Protein AF-A0A433A334-F1 (afdb_monomer_lite)

Organism: NCBI:txid994334

Secondary structure (DSSP, 8-state):
--EEEEEE--S-HHHHSSS-----TTEEEEEEEE--TTS--EEEE-STTEEEEEESS--HHHHHHHHHHHHHHHTHHHHHHHHHHHH--S--S---TTTTTSPPP-SEEEEEEEEEES-TTT-EEEE-HHHHIIIIIHHHHHHHTTT-EEEEEEEEEES---SSPPEEE--TTS--EEEE-TTTGGGGGG-TT-----TT-SSPEEEEEEEE--GGGPSEEEB-TTSPBPTT-EEEETTTEEEEE-PPPHHHHHTTEEEE-HHHHHHHHHHHHHHHHHHTT--------------

Foldseek 3Di:
DADEDEDEDADDPVVCLVDDPQDDPRYAYEYEYADDLPDDWAWDQGPRNYIYTHFNDPDPVSVCVVVVVVVCVVCVVVVVLVCCLVPDDDDDDDDDVLNQQAARDDQEEEEEEEEEAQCLPQANEAEPVVLLCVPQPVVVQVVCNVRHYYHYYYYYHYNLAFPDDWDWDDDPPDDIATEDEPVCVVSRPVPPRDPPDPPDDPHQYEYEYEYEHDPVHPPYFYAYPVRHTDPQSKDADGNHYIYHYDGDDPVSSVVSYDYHYSVNCNSVSVRRNVNVCSRNSVDDPDPDPDPRPDD

pLDDT: mean 75.59, std 20.09, range [23.97, 97.31]

Radius of gyration: 23.66 Å; chains: 1; bounding box: 53×39×75 Å

Structure (mmCIF, N/CA/C/O backbone):
data_AF-A0A433A334-F1
#
_entry.id   AF-A0A433A334-F1
#
loop_
_atom_site.group_PDB
_atom_site.id
_atom_site.type_symbol
_atom_site.label_atom_id
_atom_site.label_alt_id
_atom_site.label_comp_id
_atom_site.label_asym_id
_atom_site.label_entity_id
_atom_site.label_seq_id
_atom_site.pdbx_PDB_ins_code
_atom_site.Cartn_x
_atom_site.Cartn_y
_atom_site.Cartn_z
_atom_site.occupancy
_atom_site.B_iso_or_equiv
_atom_site.auth_seq_id
_atom_site.auth_comp_id
_atom_site.auth_asym_id
_atom_site.auth_atom_id
_atom_site.pdbx_PDB_model_num
ATOM 1 N N . MET A 1 1 ? -7.214 -4.828 20.280 1.00 36.59 1 MET A N 1
ATOM 2 C CA . MET A 1 1 ? -7.881 -5.089 21.576 1.00 36.59 1 MET A CA 1
ATOM 3 C C . MET A 1 1 ? -6.826 -4.963 22.672 1.00 36.59 1 MET A C 1
ATOM 5 O O . MET A 1 1 ? -5.817 -5.643 22.578 1.00 36.59 1 MET A O 1
ATOM 9 N N . ASN A 1 2 ? -6.965 -4.040 23.632 1.00 36.81 2 ASN A N 1
ATOM 10 C CA . ASN A 1 2 ? -5.909 -3.814 24.633 1.00 36.81 2 ASN A CA 1
ATOM 11 C C . ASN A 1 2 ? -6.012 -4.842 25.770 1.00 36.81 2 ASN A C 1
ATOM 13 O O . ASN A 1 2 ? -7.077 -4.989 26.366 1.00 36.81 2 ASN A O 1
ATOM 17 N N . ILE A 1 3 ? -4.917 -5.537 26.076 1.00 39.62 3 ILE A N 1
ATOM 18 C CA . ILE A 1 3 ? -4.841 -6.542 27.142 1.00 39.62 3 ILE A CA 1
ATOM 19 C C . ILE A 1 3 ? -3.990 -5.978 28.284 1.00 39.62 3 ILE A C 1
ATOM 21 O O . ILE A 1 3 ? -2.811 -5.667 28.113 1.00 39.62 3 ILE A O 1
ATOM 25 N N . LEU A 1 4 ? -4.597 -5.839 29.462 1.00 40.53 4 LEU A N 1
ATOM 26 C CA . LEU A 1 4 ? -3.933 -5.365 30.676 1.00 40.53 4 LEU A CA 1
ATOM 27 C C . LEU A 1 4 ? -3.206 -6.523 31.365 1.00 40.53 4 LEU A C 1
ATOM 29 O O . LEU A 1 4 ? -3.824 -7.536 31.694 1.00 40.53 4 LEU A O 1
ATOM 33 N N . ARG A 1 5 ? -1.906 -6.357 31.615 1.00 43.62 5 ARG A N 1
ATOM 34 C CA . ARG A 1 5 ? -1.106 -7.260 32.446 1.00 43.62 5 ARG A CA 1
ATOM 35 C C . ARG A 1 5 ? -0.629 -6.499 33.681 1.00 43.62 5 ARG A C 1
ATOM 37 O O . ARG A 1 5 ? -0.014 -5.442 33.563 1.00 43.62 5 ARG A O 1
ATOM 44 N N . ILE A 1 6 ? -0.953 -7.023 34.860 1.00 50.16 6 ILE A N 1
ATOM 45 C CA . ILE A 1 6 ? -0.591 -6.422 36.147 1.00 50.16 6 ILE A CA 1
ATOM 46 C C . ILE A 1 6 ? 0.481 -7.306 36.776 1.00 50.16 6 ILE A C 1
ATOM 48 O O . ILE A 1 6 ? 0.199 -8.454 37.110 1.00 50.16 6 ILE A O 1
ATOM 52 N N . ASP A 1 7 ? 1.687 -6.765 36.942 1.00 50.06 7 ASP A N 1
ATOM 53 C CA . ASP A 1 7 ? 2.797 -7.454 37.597 1.00 50.06 7 ASP A CA 1
ATOM 54 C C . ASP A 1 7 ? 3.151 -6.712 38.901 1.00 50.06 7 ASP A C 1
ATOM 56 O O . ASP A 1 7 ? 3.448 -5.514 38.915 1.00 50.06 7 ASP A O 1
ATOM 60 N N . THR A 1 8 ? 3.117 -7.422 40.031 1.00 47.62 8 THR A N 1
ATOM 61 C CA . THR A 1 8 ? 3.535 -6.894 41.340 1.00 47.62 8 THR A CA 1
ATOM 62 C C . THR A 1 8 ? 5.012 -7.208 41.568 1.00 47.62 8 THR A C 1
ATOM 64 O O . THR A 1 8 ? 5.375 -8.384 41.634 1.00 47.62 8 THR A O 1
ATOM 67 N N . GLN A 1 9 ? 5.870 -6.195 41.715 1.00 46.84 9 GLN A N 1
ATOM 68 C CA . GLN A 1 9 ? 7.286 -6.393 42.052 1.00 46.84 9 GLN A CA 1
ATOM 69 C C . GLN A 1 9 ? 7.669 -5.644 43.331 1.00 46.84 9 GLN A C 1
ATOM 71 O O . GLN A 1 9 ? 7.396 -4.458 43.490 1.00 46.84 9 GLN A O 1
ATOM 76 N N . THR A 1 10 ? 8.366 -6.342 44.230 1.00 40.66 10 THR A N 1
ATOM 77 C CA . THR A 1 10 ? 8.871 -5.813 45.511 1.00 40.66 10 THR A CA 1
ATOM 78 C C . THR A 1 10 ? 10.254 -5.150 45.384 1.00 40.66 10 THR A C 1
ATOM 80 O O . THR A 1 10 ? 10.836 -4.746 46.386 1.00 40.66 10 THR A O 1
ATOM 83 N N . ALA A 1 11 ? 10.814 -5.038 44.174 1.00 34.16 11 ALA A N 1
ATOM 84 C CA . ALA A 1 11 ? 12.153 -4.500 43.937 1.00 34.16 11 ALA A CA 1
ATOM 85 C C . ALA A 1 11 ? 12.106 -3.204 43.110 1.00 34.16 11 ALA A C 1
ATOM 87 O O . ALA A 1 11 ? 11.423 -3.138 42.095 1.00 34.16 11 ALA A O 1
ATOM 88 N N . LEU A 1 12 ? 12.845 -2.195 43.591 1.00 39.16 12 LEU A N 1
ATOM 89 C CA . LEU A 1 12 ? 13.134 -0.872 43.012 1.00 39.16 12 LEU A CA 1
ATOM 90 C C . LEU A 1 12 ? 12.566 -0.621 41.599 1.00 39.16 12 LEU A C 1
ATOM 92 O O . LEU A 1 12 ? 13.179 -0.969 40.589 1.00 39.16 12 LEU A O 1
ATOM 96 N N . VAL A 1 13 ? 11.434 0.091 41.554 1.00 42.09 13 VAL A N 1
ATOM 97 C CA . VAL A 1 13 ? 10.735 0.556 40.338 1.00 42.09 13 VAL A CA 1
ATOM 98 C C . VAL A 1 13 ? 11.661 1.260 39.342 1.00 42.09 13 VAL A C 1
ATOM 100 O O . VAL A 1 13 ? 11.442 1.172 38.139 1.00 42.09 13 VAL A O 1
ATOM 103 N N . SER A 1 14 ? 12.739 1.895 39.813 1.00 37.44 14 SER A N 1
ATOM 104 C CA . SER A 1 14 ? 13.708 2.577 38.948 1.00 37.44 14 SER A CA 1
ATOM 105 C C . SER A 1 14 ? 14.478 1.644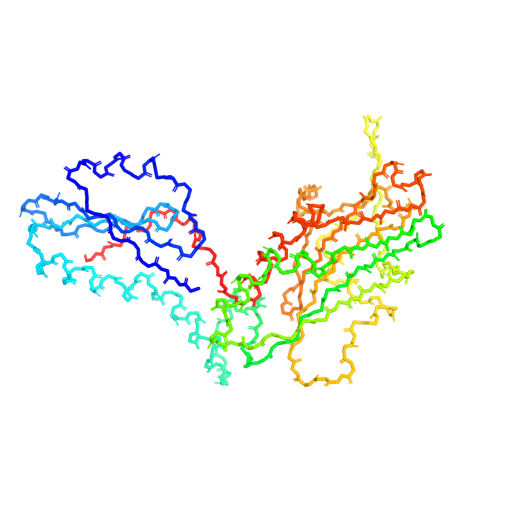 38.008 1.00 37.44 14 SER A C 1
ATOM 107 O O . SER A 1 14 ? 14.918 2.102 36.962 1.00 37.44 14 SER A O 1
ATOM 109 N N . LYS A 1 15 ? 14.615 0.347 38.325 1.00 36.44 15 LYS A N 1
ATOM 110 C CA . LYS A 1 15 ? 15.300 -0.635 37.459 1.00 36.44 15 LYS A CA 1
ATOM 111 C C . LYS A 1 15 ? 14.363 -1.444 36.559 1.00 36.44 15 LYS A C 1
ATOM 113 O O . LYS A 1 15 ? 14.822 -1.993 35.563 1.00 36.44 15 LYS A O 1
ATOM 118 N N . ALA A 1 16 ? 13.072 -1.528 36.884 1.00 38.84 16 ALA A N 1
ATOM 119 C CA . ALA A 1 16 ? 12.103 -2.296 36.092 1.00 38.84 16 ALA A CA 1
ATOM 120 C C . ALA A 1 16 ? 11.689 -1.577 34.791 1.00 38.84 16 ALA A C 1
ATOM 122 O O . ALA A 1 16 ? 11.354 -2.232 33.803 1.00 38.84 16 ALA A O 1
ATOM 123 N N . VAL A 1 17 ? 11.766 -0.241 3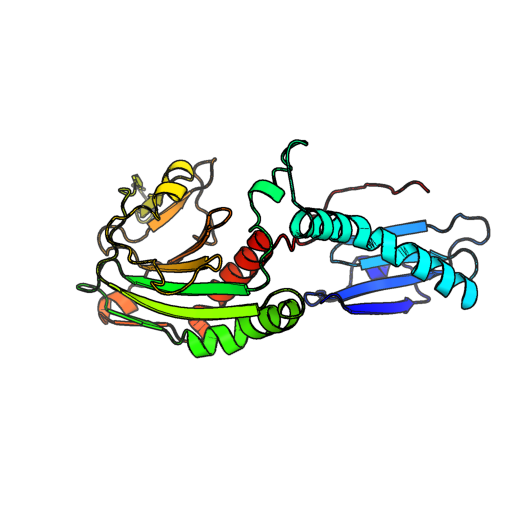4.782 1.00 42.50 17 VAL A N 1
ATOM 124 C CA . VAL A 1 17 ? 11.433 0.613 33.626 1.00 42.50 17 VAL A CA 1
ATOM 125 C C . VAL A 1 17 ? 12.548 0.624 32.566 1.00 42.50 17 VAL A C 1
ATOM 127 O O . VAL A 1 17 ? 12.264 0.805 31.390 1.00 42.50 17 VAL A O 1
ATOM 130 N N . GLU A 1 18 ? 13.807 0.369 32.939 1.00 37.44 18 GLU A N 1
ATOM 131 C CA . GLU A 1 18 ? 14.945 0.349 31.996 1.00 37.44 18 GLU A CA 1
ATOM 132 C C . GLU A 1 18 ? 15.195 -1.020 31.335 1.00 37.44 18 GLU A C 1
ATOM 134 O O . GLU A 1 18 ? 16.018 -1.124 30.428 1.00 37.44 18 GLU A O 1
ATOM 139 N N . GLY A 1 19 ? 14.502 -2.079 31.769 1.00 38.34 19 GLY A N 1
ATOM 140 C CA . GLY A 1 19 ? 14.804 -3.461 31.374 1.00 38.34 19 GLY A CA 1
ATOM 141 C C . GLY A 1 19 ? 13.605 -4.298 30.936 1.00 38.34 19 GLY A C 1
ATOM 142 O O . GLY A 1 19 ? 13.677 -5.526 30.988 1.00 38.34 19 GLY A O 1
ATOM 143 N N . SER A 1 20 ? 12.486 -3.679 30.556 1.00 38.72 20 SER A N 1
ATOM 144 C CA . SER A 1 20 ? 11.290 -4.422 30.149 1.00 38.72 20 SER A CA 1
ATOM 145 C C . SER A 1 20 ? 11.511 -5.099 28.782 1.00 38.72 20 SER A C 1
ATOM 147 O O . SER A 1 20 ? 11.967 -4.442 27.844 1.00 38.72 20 SER A O 1
ATOM 149 N N . PRO A 1 21 ? 11.195 -6.398 28.619 1.00 37.12 21 PRO A N 1
ATOM 150 C CA . PRO A 1 21 ? 11.239 -7.039 27.312 1.00 37.12 21 PRO A CA 1
ATOM 151 C C . PRO A 1 21 ? 10.190 -6.387 26.406 1.00 37.12 21 PRO A C 1
ATOM 153 O O . PRO A 1 21 ? 9.058 -6.186 26.842 1.00 37.12 21 PRO A O 1
ATOM 156 N N . LEU A 1 22 ? 10.599 -6.061 25.172 1.00 38.66 22 LEU A N 1
ATOM 157 C CA . LEU A 1 22 ? 9.783 -5.597 24.039 1.00 38.66 22 LEU A CA 1
ATOM 158 C C . LEU A 1 22 ? 8.291 -5.892 24.244 1.00 38.66 22 LEU A C 1
ATOM 160 O O . LEU A 1 22 ? 7.865 -7.044 24.115 1.00 38.66 22 LEU A O 1
ATOM 164 N N . THR A 1 23 ? 7.500 -4.875 24.593 1.00 41.09 23 THR A N 1
ATOM 165 C CA . THR A 1 23 ? 6.063 -5.064 24.779 1.00 41.09 23 THR A CA 1
ATOM 166 C C . THR A 1 23 ? 5.450 -5.492 23.449 1.00 41.09 23 THR A C 1
ATOM 168 O O . THR A 1 23 ? 5.569 -4.821 22.423 1.00 41.09 23 THR A O 1
ATOM 171 N N . SER A 1 24 ? 4.824 -6.670 23.438 1.00 42.28 24 SER A N 1
ATOM 172 C CA . SER A 1 24 ? 4.042 -7.127 22.296 1.00 42.28 24 SER A CA 1
ATOM 173 C C . SER A 1 24 ? 2.869 -6.172 22.083 1.00 42.28 24 SER A C 1
ATOM 175 O O . SER A 1 24 ? 2.204 -5.774 23.043 1.00 42.28 24 SER A O 1
ATOM 177 N N . ASN A 1 25 ? 2.620 -5.810 20.823 1.00 44.53 25 ASN A N 1
ATOM 178 C CA . ASN A 1 25 ? 1.498 -4.970 20.401 1.00 44.53 25 ASN A CA 1
ATOM 179 C C . ASN A 1 25 ? 0.211 -5.285 21.188 1.00 44.53 25 ASN A C 1
ATOM 181 O O . ASN A 1 25 ? -0.166 -6.444 21.314 1.00 44.53 25 ASN A O 1
ATOM 185 N N . GLY A 1 26 ? -0.468 -4.251 21.691 1.00 46.97 26 GLY A N 1
ATOM 186 C CA . GLY A 1 26 ? -1.756 -4.397 22.384 1.00 46.97 26 GLY A CA 1
ATOM 187 C C . GLY A 1 26 ? -1.674 -4.621 23.897 1.00 46.97 26 GLY A C 1
ATOM 188 O O . GLY A 1 26 ? -2.711 -4.584 24.550 1.00 46.97 26 GLY A O 1
ATOM 189 N N . HIS A 1 27 ? -0.487 -4.787 24.485 1.00 56.12 27 HIS A N 1
ATOM 190 C CA . HIS A 1 27 ? -0.355 -5.010 25.928 1.00 56.12 27 HIS A CA 1
ATOM 191 C C . HIS A 1 27 ? 0.038 -3.743 26.693 1.00 56.12 27 HIS A C 1
ATOM 193 O O . HIS A 1 27 ? 0.931 -3.013 26.266 1.00 56.12 27 HIS A O 1
ATOM 199 N N . TYR A 1 28 ? -0.625 -3.504 27.828 1.00 63.34 28 TYR A N 1
ATOM 200 C CA . TYR A 1 28 ? -0.202 -2.514 28.824 1.00 63.34 28 TYR A CA 1
ATOM 201 C C . TYR A 1 28 ? 0.349 -3.246 30.043 1.00 63.34 28 TYR A C 1
ATOM 203 O O . TYR A 1 28 ? -0.328 -4.122 30.590 1.00 63.34 28 TYR A O 1
ATOM 211 N N . SER A 1 29 ? 1.553 -2.871 30.468 1.00 67.56 29 SER A N 1
ATOM 212 C CA . SER A 1 29 ? 2.207 -3.428 31.654 1.00 67.56 29 SER A CA 1
ATOM 213 C C . SER A 1 29 ? 2.071 -2.447 32.810 1.00 67.56 29 SER A C 1
ATOM 215 O O . SER A 1 29 ? 2.659 -1.367 32.780 1.00 67.56 29 SER A O 1
ATOM 217 N N . ILE A 1 30 ? 1.295 -2.804 33.833 1.00 71.44 30 ILE A N 1
ATOM 218 C CA . ILE A 1 30 ? 1.170 -1.991 35.047 1.00 71.44 30 ILE A CA 1
ATOM 219 C C . ILE A 1 30 ? 2.056 -2.597 36.135 1.00 71.44 30 ILE A C 1
ATOM 221 O O . ILE A 1 30 ? 1.797 -3.703 36.611 1.00 71.44 30 ILE A O 1
ATOM 225 N N . TYR A 1 31 ? 3.081 -1.850 36.534 1.00 76.81 31 TYR A N 1
ATOM 226 C CA . TYR A 1 31 ? 3.988 -2.169 37.628 1.00 76.81 31 TYR A CA 1
ATOM 227 C C . TYR A 1 31 ? 3.505 -1.490 38.903 1.00 76.81 31 TYR A C 1
ATOM 229 O O . TYR A 1 31 ? 3.412 -0.265 38.969 1.00 76.81 31 TYR A O 1
ATOM 237 N N . VAL A 1 32 ? 3.213 -2.276 39.933 1.00 77.00 32 VAL A N 1
ATOM 238 C CA . VAL A 1 32 ? 2.748 -1.755 41.224 1.00 77.00 32 VAL A CA 1
ATOM 239 C C . VAL A 1 32 ? 3.812 -2.024 42.276 1.00 77.00 32 VAL A C 1
ATOM 241 O O . VAL A 1 32 ? 4.267 -3.161 42.408 1.00 77.00 32 VAL A O 1
ATOM 244 N N . ALA A 1 33 ? 4.192 -0.993 43.028 1.00 76.25 33 ALA A N 1
ATOM 245 C CA . ALA A 1 33 ? 5.200 -1.094 44.080 1.00 76.25 33 ALA A CA 1
ATOM 246 C C . ALA A 1 33 ? 4.847 -0.231 45.306 1.00 76.25 33 ALA A C 1
ATOM 248 O O . ALA A 1 33 ? 4.092 0.739 45.185 1.00 76.25 33 ALA A O 1
ATOM 249 N N . PRO A 1 34 ? 5.357 -0.581 46.500 1.00 71.50 34 PRO A N 1
ATOM 250 C CA . PRO A 1 34 ? 5.099 0.184 47.713 1.00 71.50 34 PRO A CA 1
ATOM 251 C C . PRO A 1 34 ? 5.807 1.547 47.661 1.00 71.50 34 PRO A C 1
ATOM 253 O O . PRO A 1 34 ? 6.995 1.637 47.351 1.00 71.50 34 PRO A O 1
ATOM 256 N N . GLY A 1 35 ? 5.058 2.612 47.946 1.00 66.50 35 GLY A N 1
ATOM 257 C CA . GLY A 1 35 ? 5.549 3.984 48.068 1.00 66.50 35 GLY A CA 1
ATOM 258 C C . GLY A 1 35 ? 5.958 4.347 49.499 1.00 66.50 35 GLY A C 1
ATOM 259 O O . GLY A 1 35 ? 5.864 3.542 50.423 1.00 66.50 35 GLY A O 1
ATOM 260 N N . ASN A 1 36 ? 6.415 5.586 49.691 1.00 67.88 36 ASN A N 1
ATOM 261 C CA . ASN A 1 36 ? 6.755 6.106 51.018 1.00 67.88 36 ASN A CA 1
ATOM 262 C C . ASN A 1 36 ? 5.469 6.249 51.874 1.00 67.88 36 ASN A C 1
ATOM 264 O O . ASN A 1 36 ? 4.507 6.834 51.365 1.00 67.88 36 ASN A O 1
ATOM 268 N N . PRO A 1 37 ? 5.422 5.790 53.145 1.00 56.59 37 PRO A N 1
ATOM 269 C CA . PRO A 1 37 ? 4.210 5.825 53.976 1.00 56.59 37 PRO A CA 1
ATOM 270 C C . PRO A 1 37 ? 3.615 7.222 54.205 1.00 56.59 37 PRO A C 1
ATOM 272 O O . PRO A 1 37 ? 2.413 7.333 54.436 1.00 56.59 37 PRO A O 1
ATOM 275 N N . ASP A 1 38 ? 4.424 8.279 54.083 1.00 57.94 38 ASP A N 1
ATOM 276 C CA . ASP A 1 38 ? 4.005 9.686 54.210 1.00 57.94 38 ASP A CA 1
ATOM 277 C C . ASP A 1 38 ? 3.835 10.408 52.857 1.00 57.94 38 ASP A C 1
ATOM 279 O O . ASP A 1 38 ? 3.519 11.597 52.810 1.00 57.94 38 ASP A O 1
ATOM 283 N N . GLY A 1 39 ? 4.035 9.707 51.736 1.00 58.62 39 GLY A N 1
ATOM 284 C CA . GLY A 1 39 ? 3.933 10.264 50.385 1.00 58.62 39 GLY A CA 1
ATOM 285 C C . GLY A 1 39 ? 2.523 10.205 49.784 1.00 58.62 39 GLY A C 1
ATOM 286 O O . GLY A 1 39 ? 1.648 9.476 50.256 1.00 58.62 39 GLY A O 1
ATOM 287 N N . GLN A 1 40 ? 2.306 10.963 48.704 1.00 57.88 40 GLN A N 1
ATOM 288 C CA . GLN A 1 40 ? 1.160 10.765 47.809 1.00 57.88 40 GLN A CA 1
ATOM 289 C C . GLN A 1 40 ? 1.408 9.564 46.885 1.00 57.88 40 GLN A C 1
ATOM 291 O O . GLN A 1 40 ? 2.553 9.248 46.553 1.00 57.88 40 GLN A O 1
ATOM 296 N N . THR A 1 41 ? 0.327 8.902 46.468 1.00 61.34 41 THR A N 1
ATOM 297 C CA . THR A 1 41 ? 0.372 7.884 45.414 1.00 61.34 41 THR A CA 1
ATOM 298 C C . THR A 1 41 ? 0.893 8.531 44.137 1.00 61.34 41 THR A C 1
ATOM 300 O O . THR A 1 41 ? 0.245 9.418 43.587 1.00 61.34 41 THR A O 1
ATOM 303 N N . ASN A 1 42 ? 2.057 8.090 43.666 1.00 63.00 42 ASN A N 1
ATOM 304 C CA . ASN A 1 42 ? 2.667 8.624 42.455 1.00 63.00 42 ASN A CA 1
ATOM 305 C C . ASN A 1 42 ? 2.440 7.654 41.304 1.00 63.00 42 ASN A C 1
ATOM 307 O O . ASN A 1 42 ? 2.776 6.472 41.395 1.00 63.00 42 ASN A O 1
ATOM 311 N N . VAL A 1 43 ? 1.892 8.179 40.215 1.00 65.81 43 VAL A N 1
ATOM 312 C CA . VAL A 1 43 ? 1.705 7.444 38.969 1.00 65.81 43 VAL A CA 1
ATOM 313 C C . VAL A 1 43 ? 2.643 8.041 37.942 1.00 65.81 43 VAL A C 1
ATOM 315 O O . VAL A 1 43 ? 2.567 9.228 37.634 1.00 65.81 43 VAL A O 1
ATOM 318 N N . SER A 1 44 ? 3.541 7.218 37.421 1.00 62.22 44 SER A N 1
ATOM 319 C CA . SER A 1 44 ? 4.426 7.593 36.327 1.00 62.22 44 SER A CA 1
ATOM 320 C C . SER A 1 44 ? 4.142 6.689 35.141 1.00 62.22 44 SER A C 1
ATOM 322 O O . SER A 1 44 ? 4.264 5.467 35.241 1.00 62.22 44 SER A O 1
ATOM 324 N N . VAL A 1 45 ? 3.771 7.290 34.018 1.00 59.72 45 VAL A N 1
ATOM 325 C CA . VAL A 1 45 ? 3.648 6.582 32.746 1.00 59.72 45 VAL A CA 1
ATOM 326 C C . VAL A 1 45 ? 5.049 6.482 32.145 1.00 59.72 45 VAL A C 1
ATOM 328 O O . VAL A 1 45 ? 5.693 7.500 31.894 1.00 59.72 45 VAL A O 1
ATOM 331 N N . GLY A 1 46 ? 5.549 5.256 32.006 1.00 56.56 46 GLY A N 1
ATOM 332 C CA . GLY A 1 46 ? 6.842 4.968 31.395 1.00 56.56 46 GLY A CA 1
ATOM 333 C C . GLY A 1 46 ? 6.749 4.902 29.870 1.00 56.56 46 GLY A C 1
ATOM 334 O O . GLY A 1 46 ? 5.688 5.085 29.269 1.00 56.56 46 GLY A O 1
ATOM 335 N N . THR A 1 47 ? 7.875 4.622 29.219 1.00 50.75 47 THR A N 1
ATOM 336 C CA . THR A 1 47 ? 7.904 4.308 27.784 1.00 50.75 47 THR A CA 1
ATOM 337 C C . THR A 1 47 ? 7.280 2.931 27.510 1.00 50.75 47 THR A C 1
ATOM 339 O O . THR A 1 47 ? 7.139 2.105 28.409 1.00 50.75 47 THR A O 1
ATOM 342 N N . ASP A 1 48 ? 6.864 2.681 26.267 1.00 55.12 48 ASP A N 1
ATOM 343 C CA . ASP A 1 48 ? 6.439 1.354 25.783 1.00 55.12 48 ASP A CA 1
ATOM 344 C C . ASP A 1 48 ? 5.203 0.737 26.460 1.00 55.12 48 ASP A C 1
ATOM 346 O O . ASP A 1 48 ? 5.149 -0.469 26.699 1.00 55.12 48 ASP A O 1
ATOM 350 N N . ARG A 1 49 ? 4.166 1.552 26.715 1.00 60.00 49 ARG A N 1
ATOM 351 C CA . ARG A 1 49 ? 2.884 1.113 27.316 1.00 60.00 49 ARG A CA 1
ATOM 352 C C . ARG A 1 49 ? 3.055 0.547 28.734 1.00 60.00 49 ARG A C 1
ATOM 354 O O . ARG A 1 49 ? 2.286 -0.311 29.169 1.00 60.00 49 ARG A O 1
ATOM 361 N N . SER A 1 50 ? 4.055 1.047 29.460 1.00 66.69 50 SER A N 1
ATOM 362 C CA . SER A 1 50 ? 4.280 0.730 30.867 1.00 66.69 50 SER A CA 1
ATOM 363 C C . SER A 1 50 ? 3.747 1.832 31.786 1.00 66.69 50 SER A C 1
ATOM 365 O O . SER A 1 50 ? 3.865 3.023 31.504 1.00 66.69 50 SER A O 1
ATOM 367 N N . VAL A 1 51 ? 3.147 1.442 32.905 1.00 69.44 51 VAL A N 1
ATOM 368 C CA . VAL A 1 51 ? 2.653 2.364 33.934 1.00 69.44 51 VAL A CA 1
ATOM 369 C C . VAL A 1 51 ? 3.198 1.895 35.263 1.00 69.44 51 VAL A C 1
ATOM 371 O O . VAL A 1 51 ? 2.948 0.762 35.655 1.00 69.44 51 VAL A O 1
ATOM 374 N N . ALA A 1 52 ? 3.927 2.748 35.968 1.00 73.81 52 ALA A N 1
ATOM 375 C CA . ALA A 1 52 ? 4.367 2.466 37.324 1.00 73.81 52 ALA A CA 1
ATOM 376 C C . ALA A 1 52 ? 3.482 3.213 38.330 1.00 73.81 52 ALA A C 1
ATOM 378 O O . ALA A 1 52 ? 3.274 4.422 38.219 1.00 73.81 52 ALA A O 1
ATOM 379 N N . VAL A 1 53 ? 2.964 2.478 39.313 1.00 76.31 53 VAL A N 1
ATOM 380 C CA . VAL A 1 53 ? 2.095 2.976 40.381 1.00 76.31 53 VAL A CA 1
ATOM 381 C C . VAL A 1 53 ? 2.771 2.712 41.722 1.00 76.31 53 VAL A C 1
ATOM 383 O O . VAL A 1 53 ? 2.952 1.562 42.128 1.00 76.31 53 VAL A O 1
ATOM 386 N N . LEU A 1 54 ? 3.128 3.786 42.422 1.00 74.62 54 LEU A N 1
ATOM 387 C CA . LEU A 1 54 ? 3.651 3.738 43.784 1.00 74.62 54 LEU A CA 1
ATOM 388 C C . LEU A 1 54 ? 2.502 3.935 44.770 1.00 74.62 54 LEU A C 1
ATOM 390 O O . LEU A 1 54 ? 1.985 5.044 44.895 1.00 74.62 54 LEU A O 1
ATOM 394 N N . VAL A 1 55 ? 2.093 2.869 45.458 1.00 73.81 55 VAL A N 1
ATOM 395 C CA . VAL A 1 55 ? 0.927 2.881 46.358 1.00 73.81 55 VAL A CA 1
ATOM 396 C C . VAL A 1 55 ? 1.371 3.156 47.790 1.00 73.81 55 VAL A C 1
ATOM 398 O O . VAL A 1 55 ? 2.260 2.480 48.305 1.00 73.81 55 VAL A O 1
ATOM 401 N N . LYS A 1 56 ? 0.733 4.133 48.445 1.00 71.25 56 LYS A N 1
ATOM 402 C CA . LYS A 1 56 ? 1.043 4.547 49.823 1.00 71.25 56 LYS A CA 1
ATOM 403 C C . LYS A 1 56 ? 0.916 3.402 50.832 1.00 71.25 56 LYS A C 1
ATOM 405 O O . LYS A 1 56 ? 1.747 3.260 51.722 1.00 71.25 56 LYS A O 1
ATOM 410 N N . ASN A 1 57 ? -0.134 2.598 50.705 1.00 70.44 57 ASN A N 1
ATOM 411 C CA . ASN A 1 57 ? -0.435 1.520 51.634 1.00 70.44 57 ASN A CA 1
ATOM 412 C C . ASN A 1 57 ? -0.650 0.216 50.860 1.00 70.44 57 ASN A C 1
ATOM 414 O O . ASN A 1 57 ? -1.519 0.094 49.997 1.00 70.44 57 ASN A O 1
ATOM 418 N N . TRP A 1 58 ? 0.208 -0.757 51.164 1.00 76.56 58 TRP A N 1
ATOM 419 C CA . TRP A 1 58 ? 0.344 -2.029 50.455 1.00 76.56 58 TRP A CA 1
ATOM 420 C C . TRP A 1 58 ? -0.749 -3.031 50.858 1.00 76.56 58 TRP A C 1
ATOM 422 O O . TRP A 1 58 ? -0.484 -4.167 51.251 1.00 76.56 58 TRP A O 1
ATOM 432 N N . LYS A 1 59 ? -2.005 -2.584 50.799 1.00 78.12 59 LYS A N 1
ATOM 433 C CA . LYS A 1 59 ? -3.197 -3.403 51.013 1.00 78.12 59 LYS A CA 1
ATOM 434 C C . LYS A 1 59 ? -3.876 -3.673 49.683 1.00 78.12 59 LYS A C 1
ATOM 436 O O . LYS A 1 59 ? -4.035 -2.772 48.863 1.00 78.12 59 LYS A O 1
ATOM 441 N N . GLN A 1 60 ? -4.329 -4.909 49.506 1.00 72.56 60 GLN A N 1
ATOM 442 C CA . GLN A 1 60 ? -4.965 -5.373 48.275 1.00 72.56 60 GLN A CA 1
ATOM 443 C C . GLN A 1 60 ? -6.143 -4.483 47.845 1.00 72.56 60 GLN A C 1
ATOM 445 O O . GLN A 1 60 ? -6.217 -4.094 46.682 1.00 72.56 60 GLN A O 1
ATOM 450 N N . ASP A 1 61 ? -7.009 -4.086 48.780 1.00 76.81 61 ASP A N 1
ATOM 451 C CA . ASP A 1 61 ? -8.180 -3.251 48.479 1.00 76.81 61 ASP A CA 1
ATOM 452 C C . ASP A 1 61 ? -7.809 -1.852 47.976 1.00 76.81 61 ASP A C 1
ATOM 454 O O . ASP A 1 61 ? -8.492 -1.281 47.125 1.00 76.81 61 ASP A O 1
ATOM 458 N N . GLU A 1 62 ? -6.718 -1.289 48.493 1.00 73.06 62 GLU A N 1
ATOM 459 C CA . GLU A 1 62 ? -6.243 0.037 48.107 1.00 73.06 62 GLU A CA 1
ATOM 460 C C . GLU A 1 62 ? -5.560 -0.008 46.743 1.00 73.06 62 GLU A C 1
ATOM 462 O O . GLU A 1 62 ? -5.862 0.817 45.885 1.00 73.06 62 GLU A O 1
ATOM 467 N N . ILE A 1 63 ? -4.751 -1.043 46.497 1.00 75.12 63 ILE A N 1
ATOM 468 C CA . ILE A 1 63 ? -4.150 -1.315 45.187 1.00 75.12 63 ILE A CA 1
ATOM 469 C C . ILE A 1 63 ? -5.242 -1.450 44.116 1.00 75.12 63 ILE A C 1
ATOM 471 O O . ILE A 1 63 ? -5.170 -0.791 43.078 1.00 75.12 63 ILE A O 1
ATOM 475 N N . ILE A 1 64 ? -6.285 -2.249 44.374 1.00 76.44 64 ILE A N 1
ATOM 476 C CA . ILE A 1 64 ? -7.397 -2.440 43.431 1.00 76.44 64 ILE A CA 1
ATOM 477 C C . ILE A 1 64 ? -8.121 -1.118 43.172 1.00 76.44 64 ILE A C 1
ATOM 479 O O . ILE A 1 64 ? -8.396 -0.798 42.014 1.00 76.44 64 ILE A O 1
ATOM 483 N N . ARG A 1 65 ? -8.408 -0.327 44.214 1.00 77.88 65 ARG A N 1
ATOM 484 C CA . ARG A 1 65 ? -9.062 0.985 44.067 1.00 77.88 65 ARG A CA 1
ATOM 485 C C . ARG A 1 65 ? -8.223 1.947 43.235 1.00 77.88 65 ARG A C 1
ATOM 487 O O . ARG A 1 65 ? -8.755 2.562 42.312 1.00 77.88 65 ARG A O 1
ATOM 494 N N . THR A 1 66 ? -6.926 2.044 43.519 1.00 73.56 66 THR A N 1
ATOM 495 C CA . THR A 1 66 ? -6.006 2.905 42.773 1.00 73.56 66 THR A CA 1
ATOM 496 C C . THR A 1 66 ? -5.947 2.488 41.306 1.00 73.56 66 THR A C 1
ATOM 498 O O . THR A 1 66 ? -6.205 3.316 40.438 1.00 73.56 66 THR A O 1
ATOM 501 N N . ILE A 1 67 ? -5.714 1.208 41.002 1.00 73.31 67 ILE A N 1
ATOM 502 C CA . ILE A 1 67 ? -5.646 0.729 39.612 1.00 73.31 67 ILE A CA 1
ATOM 503 C C . ILE A 1 67 ? -6.982 0.936 38.887 1.00 73.31 67 ILE A C 1
ATOM 505 O O . ILE A 1 67 ? -6.998 1.442 37.767 1.00 73.31 67 ILE A O 1
ATOM 509 N N . SER A 1 68 ? -8.107 0.618 39.533 1.00 75.06 68 SER A N 1
ATOM 510 C CA . SER A 1 68 ? -9.443 0.781 38.939 1.00 75.06 68 SER A CA 1
ATOM 511 C C . SER A 1 68 ? -9.754 2.241 38.608 1.00 75.06 68 SER A C 1
ATOM 513 O O . SER A 1 68 ? -10.398 2.512 37.600 1.00 75.06 68 SER A O 1
ATOM 515 N N . SER A 1 69 ? -9.265 3.187 39.416 1.00 73.56 69 SER A N 1
ATOM 516 C CA . SER A 1 69 ? -9.401 4.623 39.136 1.00 73.56 69 SER A CA 1
ATOM 517 C C . SER A 1 69 ? -8.478 5.122 38.017 1.00 73.56 69 SER A C 1
ATOM 519 O O . SER A 1 69 ? -8.767 6.135 37.386 1.00 73.56 69 SER A O 1
ATOM 521 N N . LEU A 1 70 ? -7.381 4.408 37.744 1.00 71.94 70 LEU A N 1
ATOM 522 C CA . LEU A 1 70 ? -6.398 4.791 36.732 1.00 71.94 70 LEU A CA 1
ATOM 523 C C . LEU A 1 70 ? -6.753 4.293 35.338 1.00 71.94 70 LEU A C 1
ATOM 525 O O . LEU A 1 70 ? -6.467 4.995 34.375 1.00 71.94 70 LEU A O 1
ATOM 529 N N . ILE A 1 71 ? -7.392 3.126 35.219 1.00 69.50 71 ILE A N 1
ATOM 530 C CA . ILE A 1 71 ? -7.751 2.536 33.920 1.00 69.50 71 ILE A CA 1
ATOM 531 C C . ILE A 1 71 ? -8.541 3.523 33.036 1.00 69.50 71 ILE A C 1
ATOM 533 O O . ILE A 1 71 ? -8.109 3.752 31.908 1.00 69.50 71 ILE A O 1
ATOM 537 N N . PRO A 1 72 ? -9.634 4.166 33.500 1.00 66.75 72 PRO A N 1
ATOM 538 C CA . PRO A 1 72 ? -10.388 5.101 32.663 1.00 66.75 72 PRO A CA 1
ATOM 539 C C . PRO A 1 72 ? -9.546 6.288 32.189 1.00 66.75 72 PRO A C 1
ATOM 541 O O . PRO A 1 72 ? -9.641 6.680 31.032 1.00 66.75 72 PRO A O 1
ATOM 544 N N . ASN A 1 73 ? -8.685 6.818 33.063 1.00 66.19 73 ASN A N 1
ATOM 545 C CA . ASN A 1 73 ? -7.821 7.956 32.753 1.00 66.19 73 ASN A CA 1
ATOM 546 C C . ASN A 1 73 ? -6.688 7.580 31.793 1.00 66.19 73 ASN A C 1
ATOM 548 O O . ASN A 1 73 ? -6.326 8.379 30.933 1.00 66.19 73 ASN A O 1
ATOM 552 N N . LEU A 1 74 ? -6.159 6.359 31.900 1.00 65.69 74 LEU A N 1
ATOM 553 C CA . LEU A 1 74 ? -5.116 5.853 31.010 1.00 65.69 74 LEU A CA 1
ATOM 554 C C . LEU A 1 74 ? -5.598 5.759 29.560 1.00 65.69 74 LEU A C 1
ATOM 556 O O . LEU A 1 74 ? -4.819 5.991 28.645 1.00 65.69 74 LEU A O 1
ATOM 560 N N . PHE A 1 75 ? -6.879 5.428 29.380 1.00 64.00 75 PHE A N 1
ATOM 561 C CA . PHE A 1 75 ? -7.522 5.290 28.075 1.00 64.00 75 PHE A CA 1
ATOM 562 C C . PHE A 1 75 ? -8.378 6.502 27.691 1.00 64.00 75 PHE A C 1
ATOM 564 O O . PHE A 1 75 ? -9.137 6.425 26.727 1.00 64.00 75 PHE A O 1
ATOM 571 N N . ALA A 1 76 ? -8.324 7.607 28.443 1.00 60.91 76 ALA A N 1
ATOM 572 C CA . ALA A 1 76 ? -9.222 8.744 28.232 1.00 60.91 76 ALA A CA 1
ATOM 573 C C . ALA A 1 76 ? -9.041 9.362 26.838 1.00 60.91 76 ALA A C 1
ATOM 575 O O . ALA A 1 76 ? -10.020 9.685 26.169 1.00 60.91 76 ALA A O 1
ATOM 576 N N . LYS A 1 77 ? -7.793 9.450 26.364 1.00 59.38 77 LYS A N 1
ATOM 577 C CA . LYS A 1 77 ? -7.465 10.002 25.045 1.00 59.38 77 LYS A CA 1
ATOM 578 C C . LYS A 1 77 ? -7.938 9.092 23.909 1.00 59.38 77 LYS A C 1
ATOM 580 O O . LYS A 1 77 ? -8.460 9.567 22.900 1.00 59.38 77 LYS A O 1
ATOM 585 N N . GLU A 1 78 ? -7.804 7.779 24.072 1.00 60.72 78 GLU A N 1
ATOM 586 C CA . GLU A 1 78 ? -8.330 6.783 23.142 1.00 60.72 78 GLU A CA 1
ATOM 587 C C . GLU A 1 78 ? -9.863 6.785 23.137 1.00 60.72 78 GLU A C 1
ATOM 589 O O . GLU A 1 78 ? -10.468 6.744 22.069 1.00 60.72 78 GLU A O 1
ATOM 594 N N . GLN A 1 79 ? -10.504 6.893 24.306 1.00 59.06 79 GLN A N 1
ATOM 595 C CA . GLN A 1 79 ? -11.960 7.006 24.420 1.00 59.06 79 GLN A CA 1
ATOM 596 C C . GLN A 1 79 ? -12.489 8.275 23.751 1.00 59.06 79 GLN A C 1
ATOM 598 O O . GLN A 1 79 ? -13.508 8.213 23.066 1.00 59.06 79 GLN A O 1
ATOM 603 N N . GLU A 1 80 ? -11.806 9.407 23.914 1.00 60.16 80 GLU A N 1
ATOM 604 C CA . GLU A 1 80 ? -12.149 10.669 23.257 1.00 60.16 80 GLU A CA 1
ATOM 605 C C . GLU A 1 80 ? -12.001 10.562 21.733 1.00 60.16 80 GLU A C 1
ATOM 607 O O . GLU A 1 80 ? -12.904 10.952 20.995 1.00 60.16 80 GLU A O 1
ATOM 612 N N . THR A 1 81 ? -10.926 9.926 21.258 1.00 57.72 81 THR A N 1
ATOM 613 C CA . THR A 1 81 ? -10.699 9.683 19.823 1.00 57.72 81 THR A CA 1
ATOM 614 C C . THR A 1 81 ? -11.770 8.761 19.231 1.00 57.72 81 THR A C 1
ATOM 616 O O . THR A 1 81 ? -12.341 9.069 18.187 1.00 57.72 81 THR A O 1
ATOM 619 N N . ILE A 1 82 ? -12.103 7.657 19.911 1.00 58.75 82 ILE A N 1
ATOM 620 C CA . ILE A 1 82 ? -13.154 6.723 19.477 1.00 58.75 82 ILE A CA 1
ATOM 621 C C . ILE A 1 82 ? -14.521 7.413 19.475 1.00 58.75 82 ILE A C 1
ATOM 623 O O . ILE A 1 82 ? -15.285 7.233 18.530 1.00 58.75 82 ILE A O 1
ATOM 627 N N . ARG A 1 83 ? -14.833 8.226 20.494 1.00 59.06 83 ARG A N 1
ATOM 628 C CA . ARG A 1 83 ? -16.077 9.010 20.537 1.00 59.06 83 ARG A CA 1
ATOM 629 C C . ARG A 1 83 ? -16.148 10.025 19.402 1.00 59.06 83 ARG A C 1
ATOM 631 O O . ARG A 1 83 ? -17.193 10.113 18.771 1.00 59.06 83 ARG A O 1
ATOM 638 N N . GLY A 1 84 ? -15.061 10.740 19.113 1.00 57.03 84 GLY A N 1
ATOM 639 C CA . GLY A 1 84 ? -15.002 11.670 17.982 1.00 57.03 84 GLY A CA 1
ATOM 640 C C . GLY A 1 84 ? -15.250 10.965 16.647 1.00 57.03 84 GLY A C 1
ATOM 641 O O . GLY A 1 84 ? -16.078 11.398 15.855 1.00 57.03 84 GLY A O 1
ATOM 642 N N . VAL A 1 85 ? -14.615 9.810 16.437 1.00 57.59 85 VAL A N 1
ATOM 643 C CA . VAL A 1 85 ? -14.763 9.021 15.204 1.00 57.59 85 VAL A CA 1
ATOM 644 C C . VAL A 1 85 ? -16.157 8.382 15.076 1.00 57.59 85 VAL A C 1
ATOM 646 O O . VAL A 1 85 ? -16.682 8.297 13.966 1.00 57.59 85 VAL A O 1
ATOM 649 N N . ALA A 1 86 ? -16.774 7.952 16.182 1.00 56.31 86 ALA A N 1
ATOM 650 C CA . ALA A 1 86 ? -18.078 7.281 16.189 1.00 56.31 86 ALA A CA 1
ATOM 651 C C . ALA A 1 86 ? -19.288 8.238 16.175 1.00 56.31 86 ALA A C 1
ATOM 653 O O . ALA A 1 86 ? -20.342 7.858 15.667 1.00 56.31 86 ALA A O 1
ATOM 654 N N . CYS A 1 87 ? -19.161 9.451 16.727 1.00 51.34 87 CYS A N 1
ATOM 655 C CA . CYS A 1 87 ? -20.294 10.352 16.977 1.00 51.34 87 CYS A CA 1
ATOM 656 C C . CYS A 1 87 ? -20.355 11.605 16.085 1.00 51.34 87 CYS A C 1
ATOM 658 O O . CYS A 1 87 ? -21.205 12.453 16.343 1.00 51.34 87 CYS A O 1
ATOM 660 N N . GLU A 1 88 ? -19.526 11.758 15.044 1.00 49.31 88 GLU A N 1
ATOM 661 C CA . GLU A 1 88 ? -19.604 12.923 14.142 1.00 49.31 88 GLU A CA 1
ATOM 662 C C . GLU A 1 88 ? -20.897 12.932 13.289 1.00 49.31 88 GLU A C 1
ATOM 664 O O . GLU A 1 88 ? -20.928 12.554 12.114 1.00 49.31 88 GLU A O 1
ATOM 669 N N . GLN A 1 89 ? -21.977 13.435 13.891 1.00 47.16 89 GLN A N 1
ATOM 670 C CA . GLN A 1 89 ? -23.057 14.147 13.221 1.00 47.16 89 GLN A CA 1
ATOM 671 C C . GLN A 1 89 ? -22.924 15.644 13.552 1.00 47.16 89 GLN A C 1
ATOM 673 O O . GLN A 1 89 ? -22.968 16.038 14.710 1.00 47.16 89 GLN A O 1
ATOM 678 N N . SER A 1 90 ? -22.805 16.452 12.494 1.00 42.12 90 SER A N 1
ATOM 679 C CA . SER A 1 90 ? -22.918 17.921 12.421 1.00 42.12 90 SER A CA 1
ATOM 680 C C . SER A 1 90 ? -21.848 18.824 13.071 1.00 42.12 90 SER A C 1
ATOM 682 O O . SER A 1 90 ? -21.708 18.883 14.282 1.00 42.12 90 SER A O 1
ATOM 684 N N . ASN A 1 91 ? -21.214 19.590 12.172 1.00 45.25 91 ASN A N 1
ATOM 685 C CA . ASN A 1 91 ? -20.809 21.004 12.206 1.00 45.25 91 ASN A CA 1
ATOM 686 C C . ASN A 1 91 ? -20.007 21.577 13.390 1.00 45.25 91 ASN A C 1
ATOM 688 O O . ASN A 1 91 ? -20.502 21.703 14.499 1.00 45.25 91 ASN A O 1
ATOM 692 N N . ASP A 1 92 ? -18.825 22.081 13.010 1.00 55.72 92 ASP A N 1
A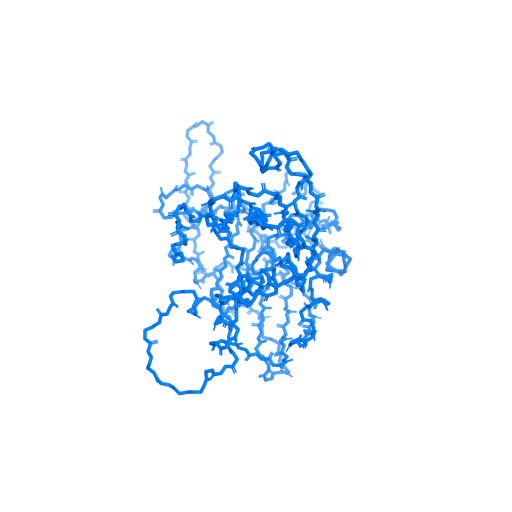TOM 693 C CA . ASP A 1 92 ? -17.969 23.065 13.679 1.00 55.72 92 ASP A CA 1
ATOM 694 C C . ASP A 1 92 ? -17.460 22.728 15.083 1.00 55.72 92 ASP A C 1
ATOM 696 O O . ASP A 1 92 ? -18.106 23.045 16.067 1.00 55.72 92 ASP A O 1
ATOM 700 N N . GLU A 1 93 ? -16.216 22.230 15.168 1.00 37.78 93 GLU A N 1
ATOM 701 C CA . GLU A 1 93 ? -15.234 22.673 16.172 1.00 37.78 93 GLU A CA 1
ATOM 702 C C . GLU A 1 93 ? -13.823 22.121 15.863 1.00 37.78 93 GLU A C 1
ATOM 704 O O . GLU A 1 93 ? -13.596 20.919 15.802 1.00 37.78 93 GLU A O 1
ATOM 709 N N . LYS A 1 94 ? -12.878 23.043 15.607 1.00 39.25 94 LYS A N 1
ATOM 710 C CA . LYS A 1 94 ? -11.410 22.878 15.489 1.00 39.25 94 LYS A CA 1
ATOM 711 C C . LYS A 1 94 ? -10.920 21.517 14.971 1.00 39.25 94 LYS A C 1
ATOM 713 O O . LYS A 1 94 ? -10.638 20.607 15.744 1.00 39.25 94 LYS A O 1
ATOM 718 N N . ALA A 1 95 ? -10.689 21.444 13.658 1.00 40.53 95 ALA A N 1
ATOM 719 C CA . ALA A 1 95 ? -10.074 20.302 12.988 1.00 40.53 95 ALA A CA 1
ATOM 720 C C . ALA A 1 95 ? -8.771 19.868 13.685 1.00 40.53 95 ALA A C 1
ATOM 722 O O . ALA A 1 95 ? -7.710 20.468 13.499 1.00 40.53 95 ALA A O 1
ATOM 723 N N . ASN A 1 96 ? -8.853 18.811 14.494 1.00 54.09 96 ASN A N 1
ATOM 724 C CA . ASN A 1 96 ? -7.673 18.121 14.978 1.00 54.09 96 ASN A CA 1
ATOM 725 C C . ASN A 1 96 ? -6.946 17.562 13.736 1.00 54.09 96 ASN A C 1
ATOM 727 O O . ASN A 1 96 ? -7.567 16.815 12.971 1.00 54.09 96 ASN A O 1
ATOM 731 N N . PRO A 1 97 ? -5.668 17.904 13.486 1.00 55.38 97 PRO A N 1
ATOM 732 C CA . PRO A 1 97 ? -4.935 17.406 12.321 1.00 55.38 97 PRO A CA 1
ATOM 733 C C . PRO A 1 97 ? -4.882 15.873 12.258 1.00 55.38 97 PRO A C 1
ATOM 735 O O . PRO A 1 97 ? -4.733 15.321 11.167 1.00 55.38 97 PRO A O 1
ATOM 738 N N . ASP A 1 98 ? -5.046 15.189 13.394 1.00 55.66 98 ASP A N 1
ATOM 739 C CA . ASP A 1 98 ? -5.167 13.732 13.442 1.00 55.66 98 ASP A CA 1
ATOM 740 C C . ASP A 1 98 ? -6.541 13.245 12.930 1.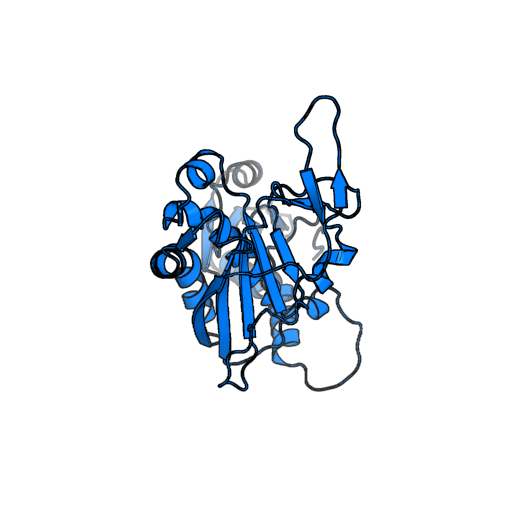00 55.66 98 ASP A C 1
ATOM 742 O O . ASP A 1 98 ? -6.580 12.292 12.157 1.00 55.66 98 ASP A O 1
ATOM 746 N N . SER A 1 99 ? -7.647 13.952 13.213 1.00 59.41 99 SER A N 1
ATOM 747 C CA . SER A 1 99 ? -8.990 13.650 12.660 1.00 59.41 99 SER A CA 1
ATOM 748 C C . SER A 1 99 ? -9.047 13.835 11.135 1.00 59.41 99 SER A C 1
ATOM 750 O O . SER A 1 99 ? -9.672 13.062 10.413 1.00 59.41 99 SER A O 1
ATOM 752 N N . MET A 1 100 ? -8.296 14.800 10.591 1.00 65.00 100 MET A N 1
ATOM 753 C CA . MET A 1 100 ? -8.207 14.985 9.135 1.00 65.00 100 MET A CA 1
ATOM 754 C C . MET A 1 100 ? -7.482 13.836 8.413 1.00 65.00 100 MET A C 1
ATOM 756 O O . MET A 1 100 ? -7.587 13.720 7.188 1.00 65.00 100 MET A O 1
ATOM 760 N N . ARG A 1 101 ? -6.725 13.006 9.144 1.00 71.75 101 ARG A N 1
ATOM 761 C CA . ARG A 1 101 ? -5.934 11.897 8.590 1.00 71.75 101 ARG A CA 1
ATOM 762 C C . ARG A 1 101 ? -6.655 10.554 8.639 1.00 71.75 101 ARG A C 1
ATOM 764 O O . ARG A 1 101 ? -6.331 9.679 7.832 1.00 71.75 101 ARG A O 1
ATOM 771 N N . THR A 1 102 ? -7.617 10.404 9.543 1.00 82.25 102 THR A N 1
ATOM 772 C CA . THR A 1 102 ? -8.329 9.153 9.796 1.00 82.25 102 THR A CA 1
ATOM 773 C C . THR A 1 102 ? -9.551 8.994 8.898 1.00 82.25 102 THR A C 1
ATOM 775 O O . THR A 1 102 ? -10.201 9.951 8.475 1.00 82.25 102 THR A O 1
ATOM 778 N N . MET A 1 103 ? -9.869 7.745 8.576 1.00 81.06 103 MET A N 1
ATOM 779 C CA . MET A 1 103 ? -11.119 7.363 7.941 1.00 81.06 103 MET A CA 1
ATOM 780 C C . MET A 1 103 ? -12.278 7.687 8.879 1.00 81.06 103 MET A C 1
ATOM 782 O O . MET A 1 103 ? -12.211 7.439 10.083 1.00 81.06 103 MET A O 1
ATOM 786 N N . LYS A 1 104 ? -13.384 8.166 8.305 1.00 80.75 104 LYS A N 1
ATOM 787 C CA . LYS A 1 104 ? -14.653 8.222 9.035 1.00 80.75 104 LYS A CA 1
ATOM 788 C C . LYS A 1 104 ? -15.080 6.814 9.414 1.00 80.75 104 LYS A C 1
ATOM 790 O O . LYS A 1 104 ? -14.860 5.889 8.623 1.00 80.75 104 LYS A O 1
ATOM 795 N N . TYR A 1 105 ? -15.706 6.672 10.580 1.00 82.19 105 TYR A N 1
ATOM 796 C CA . TYR A 1 105 ? -16.237 5.392 11.025 1.00 82.19 105 TYR A CA 1
ATOM 797 C C . TYR A 1 105 ? -17.203 4.795 9.996 1.00 82.19 105 TYR A C 1
ATOM 799 O O . TYR A 1 105 ? -18.039 5.490 9.417 1.00 82.19 105 TYR A O 1
ATOM 807 N N . SER A 1 106 ? -17.095 3.485 9.805 1.00 82.38 106 SER A N 1
ATOM 808 C CA . SER A 1 106 ? -18.060 2.673 9.083 1.00 82.38 106 SER A CA 1
ATOM 809 C C . SER A 1 106 ? -18.162 1.307 9.747 1.00 82.38 106 SER A C 1
ATOM 811 O O . SER A 1 106 ? -17.166 0.733 10.194 1.00 82.38 106 SER A O 1
ATOM 813 N N . SER A 1 107 ? -19.371 0.752 9.770 1.00 83.81 107 SER A N 1
ATOM 814 C CA . SER A 1 107 ? -19.598 -0.624 10.219 1.00 83.81 107 SER A CA 1
ATOM 815 C C . SER A 1 107 ? -18.965 -1.652 9.278 1.00 83.81 107 SER A C 1
ATOM 817 O O . SER A 1 107 ? -18.732 -2.794 9.678 1.00 83.81 107 SER A O 1
ATOM 819 N N . ARG A 1 108 ? -18.659 -1.256 8.034 1.00 86.81 108 ARG A N 1
ATOM 820 C CA . ARG A 1 108 ? -17.966 -2.090 7.051 1.00 86.81 108 ARG A CA 1
ATOM 821 C C . ARG A 1 108 ? -17.002 -1.279 6.187 1.00 86.81 108 ARG A C 1
ATOM 823 O O . ARG A 1 108 ? -17.364 -0.216 5.689 1.00 86.81 108 ARG A O 1
ATOM 830 N N . TYR A 1 109 ? -15.810 -1.817 5.969 1.00 89.94 109 TYR A N 1
ATOM 831 C CA . TYR A 1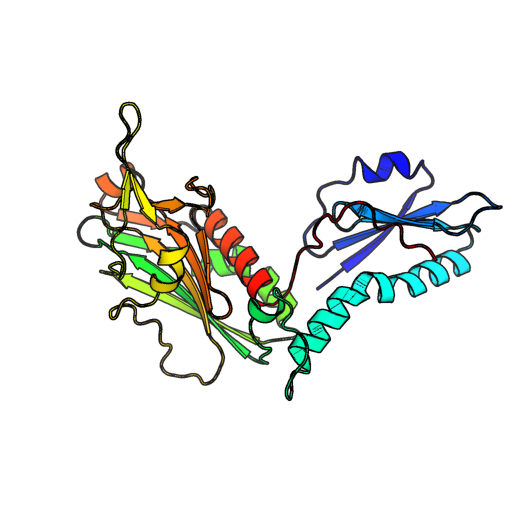 109 ? -14.820 -1.304 5.026 1.00 89.94 109 TYR A CA 1
ATOM 832 C C . TYR A 1 109 ? -14.510 -2.347 3.959 1.00 89.94 109 TYR A C 1
ATOM 834 O O . TYR A 1 109 ? -14.536 -3.556 4.214 1.00 89.94 109 TYR A O 1
ATOM 842 N N . GLN A 1 110 ? -14.168 -1.867 2.772 1.00 90.81 110 GLN A N 1
ATOM 843 C CA . GLN A 1 110 ? -13.513 -2.676 1.752 1.00 90.81 110 GLN A CA 1
ATOM 844 C C . GLN A 1 110 ? -12.030 -2.349 1.728 1.00 90.81 110 GLN A C 1
ATOM 846 O O . GLN A 1 110 ? -11.656 -1.185 1.819 1.00 90.81 110 GLN A O 1
ATOM 851 N N . MET A 1 111 ? -11.188 -3.364 1.621 1.00 92.00 111 MET A N 1
ATOM 852 C CA . MET A 1 111 ? -9.744 -3.220 1.590 1.00 92.00 111 MET A CA 1
ATOM 853 C C . MET A 1 111 ? -9.201 -3.885 0.337 1.00 92.00 111 MET A C 1
ATOM 855 O O . MET A 1 111 ? -9.352 -5.092 0.176 1.00 92.00 111 MET A O 1
ATOM 859 N N . THR A 1 112 ? -8.553 -3.109 -0.523 1.00 93.44 112 THR A N 1
ATOM 860 C CA . THR A 1 112 ? -8.055 -3.600 -1.809 1.00 93.44 112 THR A CA 1
ATOM 861 C C . THR A 1 112 ? -6.537 -3.566 -1.827 1.00 93.44 112 THR A C 1
ATOM 863 O O . THR A 1 112 ? -5.935 -2.499 -1.703 1.00 93.44 112 THR A O 1
ATOM 866 N N . PHE A 1 113 ? -5.911 -4.725 -2.023 1.00 95.25 113 PHE A N 1
ATOM 867 C CA . PHE A 1 113 ? -4.468 -4.855 -2.214 1.00 95.25 113 PHE A CA 1
ATOM 868 C C . PHE A 1 113 ? -4.147 -4.945 -3.704 1.00 95.25 113 PHE A C 1
ATOM 870 O O . PHE A 1 113 ? -4.509 -5.915 -4.363 1.00 95.25 113 PHE A O 1
ATOM 877 N N . SER A 1 114 ? -3.447 -3.951 -4.242 1.00 94.81 114 SER A N 1
ATOM 878 C CA . SER A 1 114 ? -3.079 -3.899 -5.660 1.00 94.81 114 SER A CA 1
ATOM 879 C C . SER A 1 114 ? -1.569 -4.007 -5.846 1.00 94.81 114 SER A C 1
ATOM 881 O O . SER A 1 114 ? -0.820 -3.180 -5.325 1.00 94.81 114 SER A O 1
ATOM 883 N N . LEU A 1 115 ? -1.121 -4.989 -6.625 1.00 95.88 115 LEU A N 1
ATOM 884 C CA . LEU A 1 115 ? 0.235 -5.021 -7.170 1.00 95.88 115 LEU A CA 1
ATOM 885 C C . LEU A 1 115 ? 0.221 -4.298 -8.511 1.00 95.88 115 LEU A C 1
ATOM 887 O O . LEU A 1 115 ? -0.376 -4.779 -9.470 1.00 95.88 115 LEU A O 1
ATOM 891 N N . MET A 1 116 ? 0.854 -3.136 -8.569 1.00 93.81 116 MET A N 1
ATOM 892 C CA . MET A 1 116 ? 0.918 -2.311 -9.768 1.00 93.81 116 MET A CA 1
ATOM 893 C C . MET A 1 116 ? 2.285 -2.450 -10.418 1.00 93.81 116 MET A C 1
ATOM 895 O O . MET A 1 116 ? 3.297 -2.076 -9.831 1.00 93.81 116 MET A O 1
ATOM 899 N N . ASN A 1 117 ? 2.305 -2.980 -11.634 1.00 94.50 117 ASN A N 1
ATOM 900 C CA . ASN A 1 117 ? 3.503 -3.150 -12.434 1.00 94.50 117 ASN A CA 1
ATOM 901 C C . ASN A 1 117 ? 3.529 -2.135 -13.578 1.00 94.50 117 ASN A C 1
ATOM 903 O O . ASN A 1 117 ? 2.728 -2.239 -14.510 1.00 94.50 117 ASN A O 1
ATOM 907 N N . GLY A 1 118 ? 4.454 -1.179 -13.515 1.00 91.81 118 GLY A N 1
ATOM 908 C CA . GLY A 1 118 ? 4.622 -0.163 -14.550 1.00 91.81 118 GLY A CA 1
ATOM 909 C C . GLY A 1 118 ? 5.210 -0.692 -15.860 1.00 91.81 118 GLY A C 1
ATOM 910 O O . GLY A 1 118 ? 4.957 -0.112 -16.910 1.00 91.81 118 GLY A O 1
ATOM 911 N N . ASP A 1 119 ? 5.952 -1.803 -15.831 1.00 90.31 119 ASP A N 1
ATOM 912 C CA . ASP A 1 119 ? 6.707 -2.292 -16.992 1.00 90.31 119 ASP A CA 1
ATOM 913 C C . ASP A 1 119 ? 6.698 -3.827 -17.102 1.00 90.31 119 ASP A C 1
ATOM 915 O O . ASP A 1 119 ? 7.720 -4.499 -16.918 1.00 90.31 119 ASP A O 1
ATOM 919 N N . PRO A 1 120 ? 5.528 -4.410 -17.424 1.00 90.75 120 PRO A N 1
ATOM 920 C CA . PRO A 1 120 ? 5.372 -5.857 -17.592 1.00 90.75 120 PRO A CA 1
ATOM 921 C C . PRO A 1 120 ? 6.181 -6.421 -18.768 1.00 90.75 120 PRO A C 1
ATOM 923 O O . PRO A 1 120 ? 6.411 -7.626 -18.814 1.00 90.75 120 PRO A O 1
ATOM 926 N N . SER A 1 121 ? 6.618 -5.571 -19.705 1.00 90.81 121 SER A N 1
ATOM 927 C CA . SER A 1 121 ? 7.457 -5.972 -20.837 1.00 90.81 121 SER A CA 1
ATOM 928 C C . SER A 1 121 ? 8.879 -6.322 -20.396 1.00 90.81 121 SER A C 1
ATOM 930 O O . SER A 1 121 ? 9.479 -7.240 -20.950 1.00 90.81 121 SER A O 1
ATOM 932 N N . ASN A 1 122 ? 9.420 -5.608 -19.402 1.00 91.25 122 ASN A N 1
ATOM 933 C CA . ASN A 1 122 ? 10.755 -5.874 -18.865 1.00 91.25 122 ASN A CA 1
ATOM 934 C C . ASN A 1 122 ? 10.739 -6.804 -17.650 1.00 91.25 122 ASN A C 1
ATOM 936 O O . ASN A 1 122 ? 11.698 -7.549 -17.446 1.00 91.25 122 ASN A O 1
ATOM 940 N N . LEU A 1 123 ? 9.686 -6.777 -16.834 1.00 93.69 123 LEU A N 1
ATOM 941 C CA . LEU A 1 123 ? 9.606 -7.598 -15.633 1.00 93.69 123 LEU A CA 1
ATOM 942 C C . LEU A 1 123 ? 8.172 -8.042 -15.378 1.00 93.69 123 LEU A C 1
ATOM 944 O O . LEU A 1 123 ? 7.320 -7.229 -15.028 1.00 93.69 123 LEU A O 1
ATOM 948 N N . ASN A 1 124 ? 7.915 -9.345 -15.459 1.00 95.00 124 ASN A N 1
ATOM 949 C CA . ASN A 1 124 ? 6.653 -9.893 -14.986 1.00 95.00 124 ASN A CA 1
ATOM 950 C C . ASN A 1 124 ? 6.709 -10.133 -13.467 1.00 95.00 124 ASN A C 1
ATOM 952 O O . ASN A 1 124 ? 7.727 -10.589 -12.941 1.00 95.00 124 ASN A O 1
ATOM 956 N N . VAL A 1 125 ? 5.628 -9.812 -12.755 1.00 95.25 125 VAL A N 1
ATOM 957 C CA . VAL A 1 125 ? 5.574 -9.883 -11.291 1.00 95.25 125 VAL A CA 1
ATOM 958 C C . VAL A 1 125 ? 4.330 -10.612 -10.813 1.00 95.25 125 VAL A C 1
ATOM 960 O O . VAL A 1 125 ? 3.242 -10.416 -11.349 1.00 95.25 125 VAL A O 1
ATOM 963 N N . ASP A 1 126 ? 4.505 -11.417 -9.773 1.00 95.69 126 ASP A N 1
ATOM 964 C CA . ASP A 1 126 ? 3.432 -12.120 -9.073 1.00 95.69 126 ASP A CA 1
ATOM 965 C C . ASP A 1 126 ? 3.720 -12.148 -7.565 1.00 95.69 126 ASP A C 1
ATOM 967 O O . ASP A 1 126 ? 4.834 -11.849 -7.132 1.00 95.69 126 ASP A O 1
ATOM 971 N N . TRP A 1 127 ? 2.724 -12.473 -6.747 1.00 97.31 127 TRP A N 1
ATOM 972 C CA . TRP A 1 127 ? 2.808 -12.374 -5.295 1.00 97.31 127 TRP A CA 1
ATOM 973 C C . TRP A 1 127 ? 1.912 -13.367 -4.545 1.00 97.31 127 TRP A C 1
ATOM 975 O O . TRP A 1 127 ? 0.736 -13.548 -4.854 1.00 97.31 127 TRP A O 1
ATOM 985 N N . ASP A 1 128 ? 2.435 -13.942 -3.461 1.00 96.50 128 ASP A N 1
ATOM 986 C CA . ASP A 1 128 ? 1.644 -14.718 -2.494 1.00 96.50 128 ASP A CA 1
ATOM 987 C C . ASP A 1 128 ? 0.952 -13.792 -1.475 1.00 96.50 128 ASP A C 1
ATOM 989 O O . ASP A 1 128 ? 1.227 -13.792 -0.268 1.00 96.50 128 ASP A O 1
ATOM 993 N N . ILE A 1 129 ? 0.063 -12.932 -1.982 1.00 96.69 129 ILE A N 1
ATOM 994 C CA . ILE A 1 129 ? -0.615 -11.919 -1.164 1.00 96.69 129 ILE A CA 1
ATOM 995 C C . ILE A 1 129 ? -1.600 -12.534 -0.169 1.00 96.69 129 ILE A C 1
ATOM 997 O O . ILE A 1 129 ? -1.715 -12.054 0.958 1.00 96.69 129 ILE A O 1
ATOM 1001 N N . ARG A 1 130 ? -2.273 -13.629 -0.542 1.00 95.62 130 ARG A N 1
ATOM 1002 C CA . ARG A 1 130 ? -3.221 -14.323 0.341 1.00 95.62 130 ARG A CA 1
ATOM 1003 C C . ARG A 1 130 ? -2.507 -14.846 1.586 1.00 95.62 130 ARG A C 1
ATOM 1005 O O . ARG A 1 130 ? -2.906 -14.503 2.698 1.00 95.62 130 ARG A O 1
ATOM 1012 N N . GLY A 1 131 ? -1.413 -15.592 1.404 1.00 95.62 131 GLY A N 1
ATOM 1013 C CA . GLY A 1 131 ? -0.629 -16.116 2.519 1.00 95.62 131 GLY A CA 1
ATOM 1014 C C . GLY A 1 131 ? -0.018 -15.010 3.385 1.00 95.62 131 GLY A C 1
ATOM 1015 O O . GLY A 1 131 ? 0.077 -15.159 4.608 1.00 95.62 131 GLY A O 1
ATOM 1016 N N . ALA A 1 132 ? 0.368 -13.881 2.780 1.00 96.75 132 ALA A N 1
ATOM 1017 C CA . ALA A 1 132 ? 0.875 -12.714 3.500 1.00 96.75 132 ALA A CA 1
ATOM 1018 C C . ALA A 1 132 ? -0.200 -12.025 4.356 1.00 96.75 132 ALA A C 1
ATOM 1020 O O . ALA A 1 132 ? 0.052 -11.745 5.530 1.00 96.75 132 ALA A O 1
ATOM 1021 N N . ILE A 1 133 ? -1.404 -11.809 3.821 1.00 96.00 133 ILE A N 1
ATOM 1022 C CA . ILE A 1 133 ? -2.525 -11.216 4.565 1.00 96.00 133 ILE A CA 1
ATOM 1023 C C . ILE A 1 133 ? -2.927 -12.113 5.737 1.00 96.00 133 ILE A C 1
ATOM 1025 O O . ILE A 1 133 ? -3.079 -11.624 6.858 1.00 96.00 133 ILE A O 1
ATOM 1029 N N . GLU A 1 134 ? -3.060 -13.421 5.511 1.00 95.56 134 GLU A N 1
ATOM 1030 C CA . GLU A 1 134 ? -3.392 -14.398 6.558 1.00 95.56 134 GLU A CA 1
ATOM 1031 C C . GLU A 1 134 ? -2.362 -14.390 7.694 1.00 95.56 134 GLU A C 1
ATOM 1033 O O . GLU A 1 134 ? -2.724 -14.416 8.869 1.00 95.56 134 GLU A O 1
ATOM 1038 N N . SER A 1 135 ? -1.075 -14.287 7.357 1.00 94.19 135 SER A N 1
ATOM 1039 C CA . SER A 1 135 ? 0.002 -14.395 8.347 1.00 94.19 135 SER A CA 1
ATOM 1040 C C . SER A 1 135 ? 0.300 -13.092 9.089 1.00 94.19 135 SER A C 1
ATOM 1042 O O . SER A 1 135 ? 0.671 -13.138 10.260 1.00 94.19 135 SER A O 1
ATOM 1044 N N . TYR A 1 136 ? 0.188 -11.937 8.425 1.00 93.44 136 TYR A N 1
ATOM 1045 C CA . TYR A 1 136 ? 0.707 -10.671 8.962 1.00 93.44 136 TYR A CA 1
ATOM 1046 C C . TYR A 1 136 ? -0.368 -9.638 9.292 1.00 93.44 136 TYR A C 1
ATOM 1048 O O . TYR A 1 136 ? -0.148 -8.815 10.179 1.00 93.44 136 TYR A O 1
ATOM 1056 N N . LEU A 1 137 ? -1.521 -9.667 8.617 1.00 91.62 137 LEU A N 1
ATOM 1057 C CA . LEU A 1 137 ? -2.547 -8.632 8.773 1.00 91.62 137 LEU A CA 1
ATOM 1058 C C . LEU A 1 137 ? -3.833 -9.151 9.424 1.00 91.62 137 LEU A C 1
ATOM 1060 O O . LEU A 1 137 ? -4.455 -8.441 10.212 1.00 91.62 137 LEU A O 1
ATOM 1064 N N . SER A 1 138 ? -4.200 -10.404 9.156 1.00 92.25 138 SER A N 1
ATOM 1065 C CA . SER A 1 138 ? -5.418 -11.025 9.686 1.00 92.25 138 SER A CA 1
ATOM 1066 C C . SER A 1 138 ? -5.510 -11.026 11.214 1.00 92.25 138 SER A C 1
ATOM 1068 O O . SER A 1 138 ? -6.600 -10.740 11.704 1.00 92.25 138 SER A O 1
ATOM 1070 N N . PRO A 1 139 ? -4.424 -11.239 11.994 1.00 90.94 139 PRO A N 1
ATOM 1071 C CA . PRO A 1 139 ? -4.498 -11.121 13.453 1.00 90.94 139 PRO A CA 1
ATOM 1072 C C . PRO A 1 139 ? -4.982 -9.739 13.904 1.00 90.94 139 PRO A C 1
ATOM 1074 O O . PRO A 1 139 ? -5.838 -9.628 14.774 1.00 90.94 139 PRO A O 1
ATOM 1077 N N . PHE A 1 140 ? -4.491 -8.679 13.255 1.00 87.50 140 PHE A N 1
ATOM 1078 C CA . PHE A 1 140 ? -4.915 -7.317 13.555 1.00 87.50 140 PHE A CA 1
ATOM 1079 C C . PHE A 1 140 ? -6.362 -7.062 13.116 1.00 87.50 140 PHE A C 1
ATOM 1081 O O . PHE A 1 140 ? -7.137 -6.510 13.892 1.00 87.50 140 PHE A O 1
ATOM 1088 N N . ILE A 1 141 ? -6.744 -7.497 11.910 1.00 90.06 141 ILE A N 1
ATOM 1089 C CA . ILE A 1 141 ? -8.116 -7.349 11.393 1.00 90.06 141 ILE A CA 1
ATOM 1090 C C . ILE A 1 141 ? -9.127 -8.066 12.299 1.00 90.06 141 ILE A C 1
ATOM 1092 O O . ILE A 1 141 ? -10.189 -7.516 12.584 1.00 90.06 141 ILE A O 1
ATOM 1096 N N . ALA A 1 142 ? -8.786 -9.255 12.799 1.00 89.50 142 ALA A N 1
ATOM 1097 C CA . ALA A 1 142 ? -9.628 -10.019 13.715 1.00 89.50 142 ALA A CA 1
ATOM 1098 C C . ALA A 1 142 ? -9.839 -9.308 15.062 1.00 89.50 142 ALA A C 1
ATOM 1100 O O . ALA A 1 142 ? -10.907 -9.407 15.654 1.00 89.50 142 ALA A O 1
ATOM 1101 N N . GLU A 1 143 ? -8.856 -8.551 15.556 1.00 86.75 143 GLU A N 1
ATOM 1102 C CA . GLU A 1 143 ? -9.039 -7.775 16.788 1.00 86.75 143 GLU A CA 1
ATOM 1103 C C . GLU A 1 143 ? -9.980 -6.579 16.612 1.00 86.75 143 GLU A C 1
ATOM 1105 O O . GLU A 1 143 ? -10.685 -6.204 17.550 1.00 86.75 143 GLU A O 1
ATOM 1110 N N . ILE A 1 144 ? -9.968 -5.947 15.438 1.00 84.69 144 ILE A N 1
ATOM 1111 C CA . ILE A 1 144 ? -10.796 -4.767 15.149 1.00 84.69 144 ILE A CA 1
ATOM 1112 C C . ILE A 1 144 ? -12.162 -5.131 14.554 1.00 84.69 144 ILE A C 1
ATOM 1114 O O . ILE A 1 144 ? -13.035 -4.265 14.461 1.00 84.69 144 ILE A O 1
ATOM 1118 N N . SER A 1 145 ? -12.391 -6.408 14.224 1.00 85.31 145 SER A N 1
ATOM 1119 C CA . SER A 1 145 ? -13.673 -6.887 13.695 1.00 85.31 145 SER A CA 1
ATOM 1120 C C . SER A 1 145 ? -14.832 -6.745 14.682 1.00 85.31 145 SER A C 1
ATOM 1122 O O . SER A 1 145 ? -15.990 -6.767 14.279 1.00 85.31 145 SER A O 1
ATOM 1124 N N . ALA A 1 146 ? -14.536 -6.552 15.971 1.00 81.56 146 ALA A N 1
ATOM 1125 C CA . ALA A 1 146 ? -15.533 -6.215 16.985 1.00 81.56 146 ALA A CA 1
ATOM 1126 C C . ALA A 1 146 ? -16.212 -4.853 16.739 1.00 81.56 146 ALA A C 1
ATOM 1128 O O . ALA A 1 146 ? -17.313 -4.623 17.232 1.00 81.56 146 ALA A O 1
ATOM 1129 N N . VAL A 1 147 ? -15.555 -3.948 16.003 1.00 79.75 147 VAL A N 1
ATOM 1130 C CA . VAL A 1 147 ? -16.010 -2.565 15.785 1.00 79.75 147 VAL A CA 1
ATOM 1131 C C . VAL A 1 147 ? -16.414 -2.320 14.328 1.00 79.75 147 VAL A C 1
ATOM 1133 O O . VAL A 1 147 ? -17.379 -1.591 14.075 1.00 79.75 147 VAL A O 1
ATOM 1136 N N . SER A 1 148 ? -15.718 -2.949 13.374 1.00 85.19 148 SER A N 1
ATOM 1137 C CA . SER A 1 148 ? -15.984 -2.805 11.937 1.00 85.19 148 SER A CA 1
ATOM 1138 C C . SER A 1 148 ? -15.646 -4.084 11.175 1.00 85.19 148 SER A C 1
ATOM 1140 O O . SER A 1 148 ? -14.607 -4.691 11.402 1.00 85.19 148 SER A O 1
ATOM 1142 N N . ASN A 1 149 ? -16.473 -4.464 10.206 1.00 88.94 149 ASN A N 1
ATOM 1143 C CA . ASN A 1 149 ? -16.200 -5.603 9.332 1.00 88.94 149 ASN A CA 1
ATOM 1144 C C . ASN A 1 149 ? -15.327 -5.199 8.140 1.00 88.94 149 ASN A C 1
ATOM 1146 O O . ASN A 1 149 ? -15.518 -4.132 7.559 1.00 88.94 149 ASN A O 1
ATOM 1150 N N . PHE A 1 150 ? -14.419 -6.077 7.716 1.00 90.69 150 PHE A N 1
ATOM 1151 C CA . PHE A 1 150 ? -13.531 -5.827 6.580 1.00 90.69 150 PHE A CA 1
ATOM 1152 C C . PHE A 1 150 ? -13.754 -6.876 5.493 1.00 90.69 150 PHE A C 1
ATOM 1154 O O . PHE A 1 150 ? -13.762 -8.074 5.760 1.00 90.69 150 PHE A O 1
ATOM 1161 N N . THR A 1 151 ? -13.964 -6.427 4.260 1.00 91.19 151 THR A N 1
ATOM 1162 C CA . THR A 1 151 ? -13.922 -7.280 3.063 1.00 91.19 151 THR A CA 1
ATOM 1163 C C . THR A 1 151 ? -12.613 -7.014 2.346 1.00 91.19 151 THR A C 1
ATOM 1165 O O . THR A 1 151 ? -12.256 -5.852 2.183 1.00 91.19 151 THR A O 1
ATOM 1168 N N . ILE A 1 152 ? -11.889 -8.067 1.976 1.00 92.50 152 ILE A N 1
ATOM 1169 C CA . ILE A 1 152 ? -10.547 -7.955 1.411 1.00 92.50 152 ILE A CA 1
ATOM 1170 C C . ILE A 1 152 ? -10.560 -8.468 -0.021 1.00 92.50 152 ILE A C 1
ATOM 1172 O O . ILE A 1 152 ? -10.915 -9.622 -0.253 1.00 92.50 152 ILE A O 1
ATOM 1176 N N . ASP A 1 153 ? -10.105 -7.621 -0.935 1.00 91.81 153 ASP A N 1
ATOM 1177 C CA . ASP A 1 153 ? -9.907 -7.926 -2.343 1.00 91.81 153 ASP A CA 1
ATOM 1178 C C . ASP A 1 153 ? -8.419 -7.772 -2.692 1.00 91.81 153 ASP A C 1
ATOM 1180 O O . ASP A 1 153 ? -7.693 -6.975 -2.084 1.00 91.81 153 ASP A O 1
ATOM 1184 N N . SER A 1 154 ? -7.939 -8.531 -3.675 1.00 93.88 154 SER A N 1
ATOM 1185 C CA . SER A 1 154 ? -6.587 -8.367 -4.210 1.00 93.88 154 SER A CA 1
ATOM 1186 C C . SER A 1 154 ? -6.573 -8.418 -5.732 1.00 93.88 154 SER A C 1
ATOM 1188 O O . SER A 1 154 ? -7.374 -9.117 -6.350 1.00 93.88 154 SER A O 1
ATOM 1190 N N . GLN A 1 155 ? -5.655 -7.667 -6.340 1.00 93.50 155 GLN A N 1
ATOM 1191 C CA . GLN A 1 155 ? -5.516 -7.581 -7.791 1.00 93.50 155 GLN A CA 1
ATOM 1192 C C . GLN A 1 155 ? -4.068 -7.336 -8.223 1.00 93.50 155 GLN A C 1
ATOM 1194 O O . GLN A 1 155 ? -3.252 -6.821 -7.458 1.00 93.50 155 GLN A O 1
ATOM 1199 N N . ILE A 1 156 ? -3.769 -7.679 -9.475 1.00 94.00 156 ILE A N 1
ATOM 1200 C CA . ILE A 1 156 ? -2.524 -7.320 -10.156 1.00 94.00 156 ILE A CA 1
ATOM 1201 C C . ILE A 1 156 ? -2.904 -6.461 -11.357 1.00 94.00 156 ILE A C 1
ATOM 1203 O O . ILE A 1 156 ? -3.758 -6.848 -12.153 1.00 94.00 156 ILE A O 1
ATOM 1207 N N . GLN A 1 157 ? -2.280 -5.295 -11.477 1.00 91.81 157 GLN A N 1
ATOM 1208 C CA . GLN A 1 157 ? -2.478 -4.376 -12.584 1.00 91.81 157 GLN A CA 1
ATOM 1209 C C . GLN A 1 157 ? -1.157 -4.156 -13.319 1.00 91.81 157 GLN A C 1
ATOM 1211 O O . GLN A 1 157 ? -0.147 -3.795 -12.718 1.00 91.81 157 GLN A O 1
ATOM 1216 N N . HIS A 1 158 ? -1.184 -4.345 -14.632 1.00 91.75 158 HIS A N 1
ATOM 1217 C CA . HIS A 1 158 ? -0.045 -4.140 -15.519 1.00 91.75 158 HIS A CA 1
ATOM 1218 C C . HIS A 1 158 ? -0.140 -2.806 -16.259 1.00 91.75 158 HIS A C 1
ATOM 1220 O O . HIS A 1 158 ? -1.224 -2.233 -16.365 1.00 91.75 158 HIS A O 1
ATOM 1226 N N . TYR A 1 159 ? 1.000 -2.347 -16.784 1.00 89.31 159 TYR A N 1
ATOM 1227 C CA . TYR A 1 159 ? 1.144 -1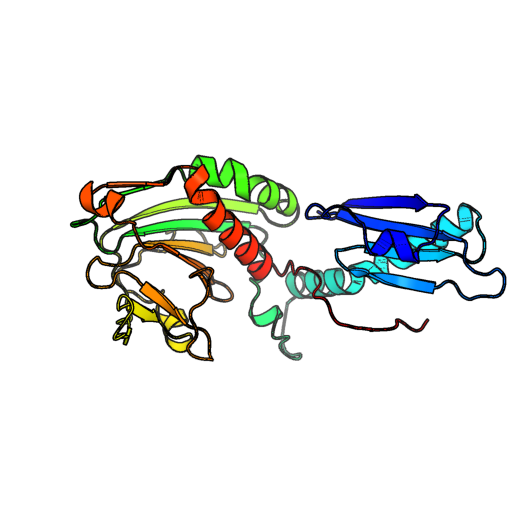.059 -17.469 1.00 89.31 159 TYR A CA 1
ATOM 1228 C C . TYR A 1 159 ? 0.690 0.123 -16.603 1.00 89.31 159 TYR A C 1
ATOM 1230 O O . TYR A 1 159 ? 0.152 1.106 -17.096 1.00 89.31 159 TYR A O 1
ATOM 1238 N N . ALA A 1 160 ? 0.894 0.020 -15.289 1.00 86.69 160 ALA A N 1
ATOM 1239 C CA . ALA A 1 160 ? 0.515 1.058 -14.343 1.00 86.69 160 ALA A CA 1
ATOM 1240 C C . ALA A 1 160 ? 1.522 2.217 -14.406 1.00 86.69 160 ALA A C 1
ATOM 1242 O O . ALA A 1 160 ? 2.455 2.274 -13.614 1.00 86.69 160 ALA A O 1
ATOM 1243 N N . SER A 1 161 ? 1.350 3.138 -15.351 1.00 83.19 161 SER A N 1
ATOM 1244 C CA . SER A 1 161 ? 2.241 4.296 -15.484 1.00 83.19 161 SER A CA 1
ATOM 1245 C C . SER A 1 161 ? 1.931 5.366 -14.433 1.00 83.19 161 SER A C 1
ATOM 1247 O O . SER A 1 161 ? 0.775 5.544 -14.025 1.00 83.19 161 SER A O 1
ATOM 1249 N N . LEU A 1 162 ? 2.958 6.106 -14.001 1.00 83.62 162 LEU A N 1
ATOM 1250 C CA . LEU A 1 162 ? 2.778 7.246 -13.103 1.00 83.62 162 LEU A CA 1
ATOM 1251 C C . LEU A 1 162 ? 2.092 8.405 -13.825 1.00 83.62 162 LEU A C 1
ATOM 1253 O O . LEU A 1 162 ? 2.488 8.790 -14.922 1.00 83.62 162 LEU A O 1
ATOM 1257 N N . ALA A 1 163 ? 1.126 9.034 -13.155 1.00 80.12 163 ALA A N 1
ATOM 1258 C CA . ALA A 1 163 ? 0.550 10.297 -13.619 1.00 80.12 163 ALA A CA 1
ATOM 1259 C C . ALA A 1 163 ? 1.552 11.462 -13.539 1.00 80.12 163 ALA A C 1
ATOM 1261 O O . ALA A 1 163 ? 1.440 12.443 -14.272 1.00 80.12 163 ALA A O 1
ATOM 1262 N N . VAL A 1 164 ? 2.526 11.364 -12.628 1.00 83.94 164 VAL A N 1
ATOM 1263 C CA . VAL A 1 164 ? 3.551 12.384 -12.399 1.00 83.94 164 VAL A CA 1
ATOM 1264 C C . VAL A 1 164 ? 4.906 11.850 -12.824 1.00 83.94 164 VAL A C 1
ATOM 1266 O O . VAL A 1 164 ? 5.310 10.768 -12.406 1.00 83.94 164 VAL A O 1
ATOM 1269 N N . LYS A 1 165 ? 5.634 12.645 -13.608 1.00 87.69 165 LYS A N 1
ATOM 1270 C CA . LYS A 1 165 ? 6.988 12.302 -14.034 1.00 87.69 165 LYS A CA 1
ATOM 1271 C C . LYS A 1 165 ? 7.971 12.451 -12.864 1.00 87.69 165 LYS A C 1
ATOM 1273 O O . LYS A 1 165 ? 8.087 13.557 -12.333 1.00 87.69 165 LYS A O 1
ATOM 1278 N N . PRO A 1 166 ? 8.713 11.397 -12.485 1.00 92.75 166 PRO A N 1
ATOM 1279 C CA . PRO A 1 166 ? 9.734 11.499 -11.452 1.00 92.75 166 PRO A CA 1
ATOM 1280 C C . PRO A 1 166 ? 10.864 12.457 -11.836 1.00 92.75 166 PRO A C 1
ATOM 1282 O O . PRO A 1 166 ? 11.299 12.510 -12.990 1.00 92.75 166 PRO A O 1
ATOM 1285 N N . HIS A 1 167 ? 11.408 13.157 -10.845 1.00 94.00 167 HIS A N 1
ATOM 1286 C CA . HIS A 1 167 ? 12.637 13.927 -11.005 1.00 94.00 167 HIS A CA 1
ATOM 1287 C C . HIS A 1 167 ? 13.845 12.993 -11.113 1.00 94.00 167 HIS A C 1
ATOM 1289 O O . HIS A 1 167 ? 13.836 11.893 -10.563 1.00 94.00 167 HIS A O 1
ATOM 1295 N N . TYR A 1 168 ? 14.905 13.435 -11.788 1.00 94.62 168 TYR A N 1
ATOM 1296 C CA . TYR A 1 168 ? 16.156 12.689 -11.913 1.00 94.62 168 TYR A CA 1
ATOM 1297 C C . TYR A 1 168 ? 17.255 13.364 -11.100 1.00 94.62 168 TYR A C 1
ATOM 1299 O O . TYR A 1 168 ? 17.439 14.578 -11.181 1.00 94.62 168 TYR A O 1
ATOM 1307 N N . ARG A 1 169 ? 17.998 12.576 -10.319 1.00 92.94 169 ARG A N 1
ATOM 1308 C CA . ARG A 1 169 ? 19.150 13.059 -9.559 1.00 92.94 169 ARG A CA 1
ATOM 1309 C C . ARG A 1 169 ? 20.399 12.290 -9.942 1.00 92.94 169 ARG A C 1
ATOM 1311 O O . ARG A 1 169 ? 20.579 11.132 -9.558 1.00 92.94 169 ARG A O 1
ATOM 1318 N N . GLU A 1 170 ? 21.271 12.994 -10.647 1.00 92.94 170 GLU A N 1
ATOM 1319 C CA . GLU A 1 170 ? 22.613 12.539 -10.974 1.00 92.94 170 GLU A CA 1
ATOM 1320 C C . GLU A 1 170 ? 23.542 12.654 -9.764 1.00 92.94 170 GLU A C 1
ATOM 1322 O O . GLU A 1 170 ? 23.411 13.564 -8.937 1.00 92.94 170 GLU A O 1
ATOM 1327 N N . ARG A 1 171 ? 24.456 11.690 -9.621 1.00 89.19 171 ARG A N 1
ATOM 1328 C CA . ARG A 1 171 ? 25.447 11.673 -8.544 1.00 89.19 171 ARG A CA 1
ATOM 1329 C C . ARG A 1 171 ? 26.788 11.196 -9.082 1.00 89.19 171 ARG A C 1
ATOM 1331 O O . ARG A 1 171 ? 26.883 10.108 -9.627 1.00 89.19 171 ARG A O 1
ATOM 1338 N N . GLU A 1 172 ? 27.836 11.985 -8.865 1.00 81.81 172 GLU A N 1
ATOM 1339 C CA . GLU A 1 172 ? 29.158 11.744 -9.467 1.00 81.81 172 GLU A CA 1
ATOM 1340 C C . GLU A 1 172 ? 29.845 10.446 -9.003 1.00 81.81 172 GLU A C 1
ATOM 1342 O O . GLU A 1 172 ? 30.678 9.898 -9.718 1.00 81.81 172 GLU A O 1
ATOM 1347 N N . ARG A 1 173 ? 29.535 9.950 -7.796 1.00 88.06 173 ARG A N 1
ATOM 1348 C CA . ARG A 1 173 ? 30.197 8.775 -7.182 1.00 88.06 173 ARG A CA 1
ATOM 1349 C C . ARG A 1 173 ? 29.235 7.695 -6.702 1.00 88.06 173 ARG A C 1
ATOM 1351 O O . ARG A 1 173 ? 29.626 6.781 -5.984 1.00 88.06 173 ARG A O 1
ATOM 1358 N N . GLU A 1 174 ? 27.966 7.813 -7.058 1.00 88.25 174 GLU A N 1
ATOM 1359 C CA . GLU A 1 174 ? 26.924 6.887 -6.641 1.00 88.25 174 GLU A CA 1
ATOM 1360 C C . GLU A 1 174 ? 25.922 6.694 -7.777 1.00 88.25 174 GLU A C 1
ATOM 1362 O O . GLU A 1 174 ? 25.765 7.595 -8.594 1.00 88.25 174 GLU A O 1
ATOM 1367 N N . PRO A 1 175 ? 25.173 5.580 -7.813 1.00 87.75 175 PRO A N 1
ATOM 1368 C CA . PRO A 1 175 ? 24.145 5.404 -8.826 1.00 87.75 175 PRO A CA 1
ATOM 1369 C C . PRO A 1 175 ? 23.134 6.555 -8.771 1.00 87.75 175 PRO A C 1
ATOM 1371 O O . PRO A 1 175 ? 22.626 6.915 -7.692 1.00 87.75 175 PRO A O 1
ATOM 1374 N N . SER A 1 176 ? 22.865 7.128 -9.940 1.00 92.50 176 SER A N 1
ATOM 1375 C CA . SER A 1 176 ? 21.759 8.052 -10.162 1.00 92.50 176 SER A CA 1
ATOM 1376 C C . SER A 1 176 ? 20.428 7.373 -9.865 1.00 92.50 176 SER A C 1
ATOM 1378 O O . SER A 1 176 ? 20.327 6.147 -9.782 1.00 92.50 176 SER A O 1
ATOM 1380 N N . TYR A 1 177 ? 19.405 8.180 -9.627 1.00 94.38 177 TYR A N 1
ATOM 1381 C CA . TYR A 1 177 ? 18.104 7.667 -9.232 1.00 94.38 177 TYR A CA 1
ATOM 1382 C C . TYR A 1 177 ? 16.998 8.658 -9.549 1.00 94.38 177 TYR A C 1
ATOM 1384 O O . TYR A 1 177 ? 17.233 9.866 -9.650 1.00 94.38 177 TYR A O 1
ATOM 1392 N N . HIS A 1 178 ? 15.785 8.130 -9.634 1.00 95.69 178 HIS A N 1
ATOM 1393 C CA . HIS A 1 178 ? 14.580 8.917 -9.792 1.00 95.69 178 HIS A CA 1
ATOM 1394 C C . HIS A 1 178 ? 13.927 9.165 -8.441 1.00 95.69 178 HIS A C 1
ATOM 1396 O O . HIS A 1 178 ? 14.059 8.355 -7.514 1.00 95.69 178 HIS A O 1
ATOM 1402 N N . TYR A 1 179 ? 13.225 10.285 -8.305 1.00 94.75 179 TYR A N 1
ATOM 1403 C CA . TYR A 1 179 ? 12.530 10.581 -7.068 1.00 94.75 179 TYR A CA 1
ATOM 1404 C C . TYR A 1 179 ? 11.217 11.340 -7.221 1.00 94.75 179 TYR A C 1
ATOM 1406 O O . TYR A 1 179 ? 10.987 12.040 -8.205 1.00 94.75 179 TYR A O 1
ATOM 1414 N N . LEU A 1 180 ? 10.371 11.173 -6.205 1.00 93.38 180 LEU A N 1
ATOM 1415 C CA . LEU A 1 180 ? 9.121 11.896 -6.009 1.00 93.38 180 LEU A CA 1
ATOM 1416 C C . LEU A 1 180 ? 9.216 12.743 -4.740 1.00 93.38 180 LEU A C 1
ATOM 1418 O O . LEU A 1 180 ? 9.591 12.238 -3.674 1.00 93.38 180 LEU A O 1
ATOM 1422 N N . ASP A 1 181 ? 8.850 14.014 -4.865 1.00 92.31 181 ASP A N 1
ATOM 1423 C CA . ASP A 1 181 ? 8.734 14.936 -3.740 1.00 92.31 181 ASP A CA 1
ATOM 1424 C C . ASP A 1 181 ? 7.362 14.816 -3.065 1.00 92.31 181 ASP A C 1
ATOM 1426 O O . ASP A 1 181 ? 6.385 14.451 -3.729 1.00 92.31 181 ASP A O 1
ATOM 1430 N N . PRO A 1 182 ? 7.239 15.161 -1.768 1.00 87.94 182 PRO A N 1
ATOM 1431 C CA . PRO A 1 182 ? 5.984 15.051 -1.022 1.00 87.94 182 PRO A CA 1
ATOM 1432 C C . PRO A 1 182 ? 4.779 15.713 -1.696 1.00 87.94 182 PRO A C 1
ATOM 1434 O O . PRO A 1 182 ? 3.670 15.200 -1.595 1.00 87.94 182 PRO A O 1
ATOM 1437 N N . GLU A 1 183 ? 4.999 16.821 -2.403 1.00 87.31 183 GLU A N 1
ATOM 1438 C CA . GLU A 1 183 ? 3.960 17.577 -3.114 1.00 87.31 183 GLU A CA 1
ATOM 1439 C C . GLU A 1 183 ? 3.373 16.798 -4.301 1.00 87.31 183 GLU A C 1
ATOM 1441 O O . GLU A 1 183 ? 2.203 16.959 -4.636 1.00 87.31 183 GLU A O 1
ATOM 1446 N N . SER A 1 184 ? 4.158 15.899 -4.900 1.00 85.69 184 SER A N 1
ATOM 1447 C CA . SER A 1 184 ? 3.724 15.053 -6.017 1.00 85.69 184 SER A CA 1
ATOM 1448 C C . SER A 1 184 ? 2.988 13.782 -5.579 1.00 85.69 184 SER A C 1
ATOM 1450 O O . SER A 1 184 ? 2.246 13.196 -6.366 1.00 85.69 184 SER A O 1
ATOM 1452 N N . LEU A 1 185 ? 3.156 13.356 -4.322 1.00 85.31 185 LEU A N 1
ATOM 1453 C CA . LEU A 1 185 ? 2.625 12.084 -3.820 1.00 85.31 185 LEU A CA 1
ATOM 1454 C C . LEU A 1 185 ? 1.090 11.987 -3.842 1.00 85.31 185 LEU A C 1
ATOM 1456 O O . LEU A 1 185 ? 0.585 10.927 -4.205 1.00 85.31 185 LEU A O 1
ATOM 1460 N N . PRO A 1 186 ? 0.308 13.037 -3.518 1.00 81.69 186 PRO A N 1
ATOM 1461 C CA . PRO A 1 186 ? -1.149 12.969 -3.642 1.00 81.69 186 PRO A CA 1
ATOM 1462 C C . PRO A 1 186 ? -1.616 12.776 -5.088 1.00 81.69 186 PRO A C 1
ATOM 1464 O O . PRO A 1 186 ? -2.662 12.182 -5.324 1.00 81.69 186 PRO A O 1
ATOM 1467 N N . HIS A 1 187 ? -0.837 13.248 -6.064 1.00 80.19 187 HIS A N 1
ATOM 1468 C CA . HIS A 1 187 ? -1.148 13.103 -7.485 1.00 80.19 187 HIS A CA 1
ATOM 1469 C C . HIS A 1 187 ? -0.786 11.720 -8.040 1.00 80.19 187 HIS A C 1
ATOM 1471 O O . HIS A 1 187 ? -1.205 11.384 -9.145 1.00 80.19 187 HIS A O 1
ATOM 1477 N N . PHE A 1 188 ? -0.069 10.901 -7.264 1.00 74.50 188 PHE A N 1
ATOM 1478 C CA . PHE A 1 188 ? 0.306 9.534 -7.624 1.00 74.50 188 PHE A CA 1
ATOM 1479 C C . PHE A 1 188 ? -0.912 8.686 -8.013 1.00 74.50 188 PHE A C 1
ATOM 1481 O O . PHE A 1 188 ? -0.872 7.986 -9.015 1.00 74.50 188 PHE A O 1
ATOM 1488 N N . ILE A 1 189 ? -2.013 8.805 -7.263 1.00 69.94 189 ILE A N 1
ATOM 1489 C CA . ILE A 1 189 ? -3.235 8.003 -7.449 1.00 69.94 189 ILE A CA 1
ATOM 1490 C C . ILE A 1 189 ? -4.155 8.489 -8.574 1.00 69.94 189 ILE A C 1
ATOM 1492 O O . ILE A 1 189 ? -5.129 7.814 -8.887 1.00 69.94 189 ILE A O 1
ATOM 1496 N N . ASN A 1 190 ? -3.864 9.637 -9.190 1.00 67.50 190 ASN A N 1
ATOM 1497 C CA . ASN A 1 190 ? -4.726 10.245 -10.207 1.00 67.50 190 ASN A CA 1
ATOM 1498 C C . ASN A 1 190 ? -4.380 9.797 -11.636 1.00 67.50 190 ASN A C 1
ATOM 1500 O O . ASN A 1 190 ? -4.697 10.504 -12.594 1.00 67.50 190 ASN A O 1
ATOM 1504 N N . SER A 1 191 ? -3.716 8.652 -11.809 1.00 60.88 191 SER A N 1
ATOM 1505 C CA . SER A 1 191 ? -3.513 8.103 -13.150 1.00 60.88 191 SER A CA 1
ATOM 1506 C C . SER A 1 191 ? -4.855 7.637 -13.704 1.00 60.88 191 SER A C 1
ATOM 1508 O O . SER A 1 191 ? -5.537 6.822 -13.083 1.00 60.88 191 SER A O 1
ATOM 1510 N N . ALA A 1 192 ? -5.229 8.143 -14.882 1.00 49.59 192 ALA A N 1
ATOM 1511 C CA . ALA A 1 192 ? -6.469 7.777 -15.571 1.00 49.59 192 ALA A CA 1
ATOM 1512 C C . ALA A 1 192 ? -6.571 6.265 -15.866 1.00 49.59 192 ALA A C 1
ATOM 1514 O O . ALA A 1 192 ? -7.646 5.768 -16.188 1.00 49.59 192 ALA A O 1
ATOM 1515 N N . GLU A 1 193 ? -5.458 5.540 -15.744 1.00 60.34 193 GLU A N 1
ATOM 1516 C CA . GLU A 1 193 ? -5.351 4.112 -16.024 1.00 60.34 193 GLU A CA 1
ATOM 1517 C C . GLU A 1 193 ? -5.569 3.229 -14.789 1.00 60.34 193 GLU A C 1
ATOM 1519 O O . GLU A 1 193 ? -5.770 2.024 -14.929 1.00 60.34 193 GLU A O 1
ATOM 1524 N N . TRP A 1 194 ? -5.528 3.769 -13.565 1.00 70.38 194 TRP A N 1
ATOM 1525 C CA . TRP A 1 194 ? -5.620 2.951 -12.352 1.00 70.38 194 TRP A CA 1
ATOM 1526 C C . TRP A 1 194 ? -7.077 2.631 -12.042 1.00 70.38 194 TRP A C 1
ATOM 1528 O O . TRP A 1 194 ? -7.789 3.413 -11.411 1.00 70.38 194 TRP A O 1
ATOM 1538 N N . ASN A 1 195 ? -7.529 1.456 -12.486 1.00 65.94 195 ASN A N 1
ATOM 1539 C CA . ASN A 1 195 ? -8.865 0.964 -12.183 1.00 65.94 195 ASN A CA 1
ATOM 1540 C C . ASN A 1 195 ? -8.922 0.458 -10.733 1.00 65.94 195 ASN A C 1
ATOM 1542 O O . ASN A 1 195 ? -8.857 -0.734 -10.443 1.00 65.94 195 ASN A O 1
ATOM 1546 N N . LEU A 1 196 ? -8.988 1.412 -9.809 1.00 66.50 196 LEU A N 1
ATOM 1547 C CA . LEU A 1 196 ? -9.072 1.193 -8.365 1.00 66.50 196 LEU A CA 1
ATOM 1548 C C . LEU A 1 196 ? -10.519 1.037 -7.879 1.00 66.50 196 LEU A C 1
ATOM 1550 O O . LEU A 1 196 ? -10.760 0.833 -6.689 1.00 66.50 196 LEU A O 1
ATOM 1554 N N . ALA A 1 197 ? -11.494 1.176 -8.778 1.00 55.25 197 ALA A N 1
ATOM 1555 C CA . ALA A 1 197 ? -12.901 1.124 -8.434 1.00 55.25 197 ALA A CA 1
ATOM 1556 C C . ALA A 1 197 ? -13.361 -0.330 -8.252 1.00 55.25 197 ALA A C 1
ATOM 1558 O O . ALA A 1 197 ? -13.467 -1.093 -9.211 1.00 55.25 197 ALA A O 1
ATOM 1559 N N . SER A 1 198 ? -13.721 -0.697 -7.020 1.00 52.03 198 SER A N 1
ATOM 1560 C CA . SER A 1 198 ? -14.580 -1.859 -6.786 1.00 52.03 198 SER A CA 1
ATOM 1561 C C . SER A 1 198 ? -16.002 -1.479 -7.207 1.00 52.03 198 SER A C 1
ATOM 1563 O O . SER A 1 198 ? -16.650 -0.650 -6.572 1.00 52.03 198 SER A O 1
ATOM 1565 N N . ALA A 1 199 ? -16.484 -2.040 -8.315 1.00 47.31 199 ALA A N 1
ATOM 1566 C CA . ALA A 1 199 ? -17.718 -1.619 -8.986 1.00 47.31 199 ALA A CA 1
ATOM 1567 C C . ALA A 1 199 ? -19.034 -1.887 -8.209 1.00 47.31 199 ALA A C 1
ATOM 1569 O O . ALA A 1 199 ? -20.108 -1.733 -8.786 1.00 47.31 199 ALA A O 1
ATOM 1570 N N . VAL A 1 200 ? -19.004 -2.336 -6.943 1.00 50.69 200 VAL A N 1
ATOM 1571 C CA . VAL A 1 200 ? -20.173 -3.010 -6.328 1.00 50.69 200 VAL A CA 1
ATOM 1572 C C . VAL A 1 200 ? -20.436 -2.647 -4.855 1.00 50.69 200 VAL A C 1
ATOM 1574 O O . VAL A 1 200 ? -21.130 -3.381 -4.158 1.00 50.69 200 VAL A O 1
ATOM 1577 N N . SER A 1 201 ? -19.927 -1.533 -4.315 1.00 56.84 201 SER A N 1
ATOM 1578 C CA . SER A 1 201 ? -20.159 -1.248 -2.888 1.00 56.84 201 SER A CA 1
ATOM 1579 C C . SER A 1 201 ? -20.262 0.230 -2.524 1.00 56.84 201 SER A C 1
ATOM 1581 O O . SER A 1 201 ? -19.480 1.066 -2.960 1.00 56.84 201 SER A O 1
ATOM 1583 N N . SER A 1 202 ? -21.238 0.530 -1.664 1.00 69.00 202 SER A N 1
ATOM 1584 C CA . SER A 1 202 ? -21.447 1.827 -1.014 1.00 69.00 202 SER A CA 1
ATOM 1585 C C . SER A 1 202 ? -20.577 2.024 0.237 1.00 69.00 202 SER A C 1
ATOM 1587 O O . SER A 1 202 ? -20.741 3.016 0.947 1.00 69.00 202 SER A O 1
ATOM 1589 N N . TYR A 1 203 ? -19.708 1.063 0.561 1.00 82.31 203 TYR A N 1
ATOM 1590 C CA . TYR A 1 203 ? -18.842 1.110 1.736 1.00 82.31 203 TYR A CA 1
ATOM 1591 C C . TYR A 1 203 ? -17.524 1.831 1.432 1.00 82.31 203 TYR A C 1
ATOM 1593 O O . TYR A 1 203 ? -17.010 1.731 0.319 1.00 82.31 203 TYR A O 1
ATOM 1601 N N . PRO A 1 204 ? -16.936 2.529 2.419 1.00 86.00 204 PRO A N 1
ATOM 1602 C CA . PRO A 1 204 ? -15.641 3.172 2.245 1.00 86.00 204 PRO A CA 1
ATOM 1603 C C . PRO A 1 204 ? -14.536 2.156 1.930 1.00 86.00 204 PRO A C 1
ATOM 1605 O O . PRO A 1 204 ? -14.408 1.123 2.594 1.00 86.00 204 PRO A O 1
ATOM 1608 N N . SER A 1 205 ? -13.714 2.494 0.936 1.00 87.38 205 SER A N 1
ATOM 1609 C CA . SER A 1 205 ? -12.576 1.697 0.478 1.00 87.38 205 SER A CA 1
ATOM 1610 C C . SER A 1 205 ? -11.258 2.175 1.090 1.00 87.38 205 SER A C 1
ATOM 1612 O O . SER A 1 205 ? -10.998 3.378 1.131 1.00 87.38 205 SER A O 1
ATOM 1614 N N . ILE A 1 206 ? -10.405 1.237 1.489 1.00 91.94 206 ILE A N 1
ATOM 1615 C CA . ILE A 1 206 ? -9.018 1.446 1.906 1.00 91.94 206 ILE A CA 1
ATOM 1616 C C . ILE A 1 206 ? -8.119 0.744 0.889 1.00 91.94 206 ILE A C 1
ATOM 1618 O O . ILE A 1 206 ? -8.234 -0.462 0.686 1.00 91.94 206 ILE A O 1
ATOM 1622 N N . ASN A 1 207 ? -7.212 1.482 0.261 1.00 92.94 207 ASN A N 1
ATOM 1623 C CA . ASN A 1 207 ? -6.375 0.950 -0.813 1.00 92.94 207 ASN A CA 1
ATOM 1624 C C . ASN A 1 207 ? -4.931 0.748 -0.347 1.00 92.94 207 ASN A C 1
ATOM 1626 O O . ASN A 1 207 ? -4.332 1.642 0.243 1.00 92.94 207 ASN A O 1
ATOM 1630 N N . PHE A 1 208 ? -4.348 -0.408 -0.644 1.00 95.69 208 PHE A N 1
ATOM 1631 C CA . PHE A 1 208 ? -2.937 -0.691 -0.402 1.00 95.69 208 PHE A CA 1
ATOM 1632 C C . PHE A 1 208 ? -2.255 -1.061 -1.711 1.00 95.69 208 PHE A C 1
ATOM 1634 O O . PHE A 1 208 ? -2.607 -2.059 -2.336 1.00 95.69 208 PHE A O 1
ATOM 1641 N N . ILE A 1 209 ? -1.286 -0.252 -2.135 1.00 95.12 209 ILE A N 1
ATOM 1642 C CA . ILE A 1 209 ? -0.578 -0.442 -3.402 1.00 95.12 209 ILE A CA 1
ATOM 1643 C C . ILE A 1 209 ? 0.868 -0.844 -3.138 1.00 95.12 209 ILE A C 1
ATOM 1645 O O . ILE A 1 209 ? 1.602 -0.135 -2.448 1.00 95.12 209 ILE A O 1
ATOM 1649 N N . LEU A 1 210 ? 1.291 -1.946 -3.752 1.00 96.62 210 LEU A N 1
ATOM 1650 C CA . LEU A 1 210 ? 2.697 -2.251 -3.984 1.00 96.62 210 LEU A CA 1
ATOM 1651 C C . LEU A 1 210 ? 3.027 -1.867 -5.429 1.00 96.62 210 LEU A C 1
ATOM 1653 O O . LEU A 1 210 ? 2.531 -2.492 -6.362 1.00 96.62 210 LEU A O 1
ATOM 1657 N N . TYR A 1 211 ? 3.824 -0.819 -5.612 1.00 95.44 211 TYR A N 1
ATOM 1658 C CA . TYR A 1 211 ? 4.154 -0.267 -6.922 1.00 95.44 211 TYR A CA 1
ATOM 1659 C C . TYR A 1 211 ? 5.556 -0.679 -7.372 1.00 95.44 211 TYR A C 1
ATOM 1661 O O . TYR A 1 211 ? 6.529 -0.472 -6.640 1.00 95.44 211 TYR A O 1
ATOM 1669 N N . ILE A 1 212 ? 5.652 -1.207 -8.590 1.00 95.69 212 ILE A N 1
ATOM 1670 C CA . ILE A 1 212 ? 6.896 -1.531 -9.286 1.00 95.69 212 ILE A CA 1
ATOM 1671 C C . ILE A 1 212 ? 7.092 -0.498 -10.407 1.00 95.69 212 ILE A C 1
ATOM 1673 O O . ILE A 1 212 ? 6.271 -0.456 -11.327 1.00 95.69 212 ILE A O 1
ATOM 1677 N N . PRO A 1 213 ? 8.135 0.349 -10.336 1.00 94.44 213 PRO A N 1
ATOM 1678 C CA . PRO A 1 213 ? 8.374 1.402 -11.318 1.00 94.44 213 PRO A CA 1
ATOM 1679 C C . PRO A 1 213 ? 8.812 0.852 -12.676 1.00 94.44 213 PRO A C 1
ATOM 1681 O O . PRO A 1 213 ? 9.245 -0.295 -12.791 1.00 94.44 213 PRO A O 1
ATOM 1684 N N . LEU A 1 214 ? 8.757 1.713 -13.696 1.00 92.56 214 LEU A N 1
ATOM 1685 C CA . LEU A 1 214 ? 9.300 1.407 -15.014 1.00 92.56 214 LEU A CA 1
ATOM 1686 C C . LEU A 1 214 ? 10.810 1.154 -14.935 1.00 92.56 214 LEU A C 1
ATOM 1688 O O . LEU A 1 214 ? 11.509 1.766 -14.117 1.00 92.56 214 LEU A O 1
ATOM 1692 N N . ALA A 1 215 ? 11.347 0.319 -15.830 1.00 90.50 215 ALA A N 1
ATOM 1693 C CA . ALA A 1 215 ? 12.787 0.064 -15.878 1.00 90.50 215 ALA A CA 1
ATOM 1694 C C . ALA A 1 215 ? 13.593 1.361 -16.092 1.00 90.50 215 ALA A C 1
ATOM 1696 O O . ALA A 1 215 ? 14.628 1.559 -15.459 1.00 90.50 215 ALA A O 1
ATOM 1697 N N . SER A 1 216 ? 13.071 2.290 -16.903 1.00 90.75 216 SER A N 1
ATOM 1698 C CA . SER A 1 216 ? 13.671 3.609 -17.157 1.00 90.75 216 SER A CA 1
ATOM 1699 C C . SER A 1 216 ? 13.617 4.576 -15.971 1.00 90.75 216 SER A C 1
ATOM 1701 O O . SER A 1 216 ? 14.293 5.597 -15.998 1.00 90.75 216 SER A O 1
ATOM 1703 N N . GLU A 1 217 ? 12.798 4.288 -14.959 1.00 92.38 217 GLU A N 1
ATOM 1704 C CA . GLU A 1 217 ? 12.613 5.118 -13.761 1.00 92.38 217 GLU A CA 1
ATOM 1705 C C . GLU A 1 217 ? 13.161 4.432 -12.500 1.00 92.38 217 GLU A C 1
ATOM 1707 O O . GLU A 1 217 ? 13.018 4.931 -11.382 1.00 92.38 217 GLU A O 1
ATOM 1712 N N . THR A 1 218 ? 13.802 3.274 -12.662 1.00 92.50 218 THR A N 1
ATOM 1713 C CA . THR A 1 218 ? 14.372 2.497 -11.565 1.00 92.50 218 THR A CA 1
ATOM 1714 C C . THR A 1 218 ? 15.833 2.916 -11.328 1.00 92.50 218 THR A C 1
ATOM 1716 O O . THR A 1 218 ? 16.614 2.951 -12.275 1.00 92.50 218 THR A O 1
ATOM 1719 N N . PRO A 1 219 ? 16.267 3.188 -10.079 1.00 94.69 219 PRO A N 1
ATOM 1720 C CA . PRO A 1 219 ? 15.491 3.114 -8.846 1.00 94.69 219 PRO A CA 1
ATOM 1721 C C . PRO A 1 219 ? 14.677 4.388 -8.568 1.00 94.69 219 PRO A C 1
ATOM 1723 O O . PRO A 1 219 ? 15.225 5.491 -8.553 1.00 94.69 219 PRO A O 1
ATOM 1726 N N . LEU A 1 220 ? 13.401 4.207 -8.220 1.00 95.06 220 LEU A N 1
ATOM 1727 C CA . LEU A 1 220 ? 12.473 5.253 -7.800 1.00 95.06 220 LEU A CA 1
ATOM 1728 C C . LEU A 1 220 ? 12.445 5.378 -6.272 1.00 95.06 220 LEU A C 1
ATOM 1730 O O . LEU A 1 220 ? 12.225 4.396 -5.550 1.00 95.06 220 LEU A O 1
ATOM 1734 N N . ARG A 1 221 ? 12.674 6.593 -5.765 1.00 95.44 221 ARG A N 1
ATOM 1735 C CA . ARG A 1 221 ? 12.751 6.899 -4.329 1.00 95.44 221 ARG A CA 1
ATOM 1736 C C . ARG A 1 221 ? 11.815 8.027 -3.918 1.00 95.44 221 ARG A C 1
ATOM 1738 O O . ARG A 1 221 ? 11.595 8.966 -4.665 1.00 95.44 221 ARG A O 1
ATOM 1745 N N . ILE A 1 222 ? 11.345 7.995 -2.680 1.00 94.25 222 ILE A N 1
ATOM 1746 C CA . ILE A 1 222 ? 10.560 9.096 -2.110 1.00 94.25 222 ILE A CA 1
ATOM 1747 C C . ILE A 1 222 ? 11.467 10.007 -1.287 1.00 94.25 222 ILE A C 1
ATOM 1749 O O . ILE A 1 222 ? 12.289 9.523 -0.501 1.00 94.25 222 ILE A O 1
ATOM 1753 N N . HIS A 1 223 ? 11.325 11.319 -1.459 1.00 93.56 223 HIS A N 1
ATOM 1754 C CA . HIS A 1 223 ? 11.973 12.321 -0.613 1.00 93.56 223 HIS A CA 1
ATOM 1755 C C . HIS A 1 223 ? 11.031 12.808 0.490 1.00 93.56 223 HIS A C 1
ATOM 1757 O O . HIS A 1 223 ? 9.812 12.777 0.364 1.00 93.56 223 HIS A O 1
ATOM 1763 N N . ASN A 1 224 ? 11.604 13.258 1.603 1.00 90.31 224 ASN A N 1
ATOM 1764 C CA . ASN A 1 224 ? 10.888 14.028 2.613 1.00 90.31 224 ASN A CA 1
ATOM 1765 C C . ASN A 1 224 ? 10.941 15.530 2.289 1.00 90.31 224 ASN A C 1
ATOM 1767 O O . ASN A 1 224 ? 11.663 15.956 1.394 1.00 90.31 224 ASN A O 1
ATOM 1771 N N . SER A 1 225 ? 10.256 16.358 3.081 1.00 87.88 225 SER A N 1
ATOM 1772 C CA . SER A 1 225 ? 10.241 17.823 2.907 1.00 87.88 225 SER A CA 1
ATOM 1773 C C . SER A 1 225 ? 11.617 18.501 3.027 1.00 87.88 225 SER A C 1
ATOM 1775 O O . SER A 1 225 ? 11.728 19.696 2.793 1.00 87.88 225 SER A O 1
ATOM 1777 N N . LYS A 1 226 ? 12.665 17.767 3.426 1.00 88.00 226 LYS A N 1
ATOM 1778 C CA . LYS A 1 226 ? 14.056 18.242 3.486 1.00 88.00 226 LYS A CA 1
ATOM 1779 C C . LYS A 1 226 ? 14.894 17.763 2.287 1.00 88.00 226 LYS A C 1
ATOM 1781 O O . LYS A 1 226 ? 16.111 17.915 2.320 1.00 88.00 226 LYS A O 1
ATOM 1786 N N . GLY A 1 227 ? 14.285 17.126 1.282 1.00 86.25 227 GLY A N 1
ATOM 1787 C CA . GLY A 1 227 ? 14.974 16.570 0.108 1.00 86.25 227 GLY A CA 1
ATOM 1788 C C . GLY A 1 227 ? 15.809 15.314 0.394 1.00 86.25 227 GLY A C 1
ATOM 1789 O O . GLY A 1 227 ? 16.685 14.940 -0.393 1.00 86.25 227 GLY A O 1
ATOM 1790 N N . ASN A 1 228 ? 15.586 14.666 1.544 1.00 89.88 228 ASN A N 1
ATOM 1791 C CA . ASN A 1 228 ? 16.278 13.436 1.927 1.00 89.88 228 ASN A CA 1
ATOM 1792 C C . ASN A 1 228 ? 15.418 12.214 1.619 1.00 89.88 228 ASN A C 1
ATOM 1794 O O . ASN A 1 228 ? 14.205 12.231 1.817 1.00 89.88 228 ASN A O 1
ATOM 1798 N N . ARG A 1 229 ? 16.058 11.117 1.211 1.00 91.19 229 ARG A N 1
ATOM 1799 C CA . ARG A 1 229 ? 15.374 9.856 0.905 1.00 91.19 229 ARG A CA 1
ATOM 1800 C C . ARG A 1 229 ? 14.724 9.256 2.147 1.00 91.19 229 ARG A C 1
ATOM 1802 O O . ARG A 1 229 ? 15.360 9.149 3.195 1.00 91.19 229 ARG A O 1
ATOM 1809 N N . ILE A 1 230 ? 13.494 8.785 1.997 1.00 90.81 230 ILE A N 1
ATOM 1810 C CA . ILE A 1 230 ? 12.787 8.041 3.037 1.00 90.81 230 ILE A CA 1
ATOM 1811 C C . ILE A 1 230 ? 13.204 6.567 2.966 1.00 90.81 230 ILE A C 1
ATOM 1813 O O . ILE A 1 230 ? 13.195 5.962 1.895 1.00 90.81 230 ILE A O 1
ATOM 1817 N N . GLY A 1 231 ? 13.571 5.983 4.111 1.00 87.31 231 GLY A N 1
ATOM 1818 C CA . GLY A 1 231 ? 14.062 4.601 4.188 1.00 87.31 231 GLY A CA 1
ATOM 1819 C C . GLY A 1 231 ? 13.009 3.538 3.859 1.00 87.31 231 GLY A C 1
ATOM 1820 O O . GLY A 1 231 ? 13.342 2.535 3.238 1.00 87.31 231 GLY A O 1
ATOM 1821 N N . SER A 1 232 ? 11.743 3.773 4.215 1.00 88.44 232 SER A N 1
ATOM 1822 C CA . SER A 1 232 ? 10.632 2.845 3.948 1.00 88.44 232 SER A CA 1
ATOM 1823 C C . SER A 1 232 ? 10.176 2.827 2.488 1.00 88.44 232 SER A C 1
ATOM 1825 O O . SER A 1 232 ? 9.473 1.905 2.091 1.00 88.44 232 SER A O 1
ATOM 1827 N N . ASN A 1 233 ? 10.538 3.852 1.706 1.00 94.50 233 ASN A N 1
ATOM 1828 C CA . ASN A 1 233 ? 10.050 4.075 0.343 1.00 94.50 233 ASN A CA 1
ATOM 1829 C C . ASN A 1 233 ? 8.519 3.943 0.203 1.00 94.50 233 ASN A C 1
ATOM 1831 O O . ASN A 1 233 ? 8.008 3.402 -0.776 1.00 94.50 233 ASN A O 1
ATOM 1835 N N . ALA A 1 234 ? 7.797 4.420 1.216 1.00 94.88 234 ALA A N 1
ATOM 1836 C CA . ALA A 1 234 ? 6.356 4.282 1.339 1.00 94.88 234 ALA A CA 1
ATOM 1837 C C . ALA A 1 234 ? 5.723 5.568 1.874 1.00 94.88 234 ALA A C 1
ATOM 1839 O O . ALA A 1 234 ? 6.363 6.324 2.610 1.00 94.88 234 ALA A O 1
ATOM 1840 N N . PHE A 1 235 ? 4.456 5.790 1.539 1.00 92.50 235 PHE A N 1
ATOM 1841 C CA . PHE A 1 235 ? 3.685 6.945 1.986 1.00 92.50 235 PHE A CA 1
ATOM 1842 C C . PHE A 1 235 ? 2.211 6.592 2.177 1.00 92.50 235 PHE A C 1
ATOM 1844 O O . PHE A 1 235 ? 1.704 5.624 1.613 1.00 92.50 235 PHE A O 1
ATOM 1851 N N . LEU A 1 236 ? 1.539 7.371 3.020 1.00 91.50 236 LEU A N 1
ATOM 1852 C CA . LEU A 1 236 ? 0.118 7.238 3.320 1.00 91.50 236 LEU A CA 1
ATOM 1853 C C . LEU A 1 236 ? -0.624 8.430 2.720 1.00 91.50 236 LEU A C 1
ATOM 1855 O O . LEU A 1 236 ? -0.221 9.572 2.945 1.00 91.50 236 LEU A O 1
ATOM 1859 N N . ILE A 1 237 ? -1.723 8.167 2.021 1.00 89.50 237 ILE A N 1
ATOM 1860 C CA . ILE A 1 237 ? -2.677 9.189 1.601 1.00 89.50 237 ILE A CA 1
ATOM 1861 C C . ILE A 1 237 ? -3.827 9.195 2.618 1.00 89.50 237 ILE A C 1
ATOM 1863 O O . ILE A 1 237 ? -4.537 8.188 2.748 1.00 89.50 237 ILE A O 1
ATOM 1867 N N . PRO A 1 238 ? -4.012 10.307 3.357 1.00 87.38 238 PRO A N 1
ATOM 1868 C CA . PRO A 1 238 ? -5.115 10.484 4.291 1.00 87.38 238 PRO A CA 1
ATOM 1869 C C . PRO A 1 238 ? -6.453 10.065 3.698 1.00 87.38 238 PRO A C 1
ATOM 1871 O O . PRO A 1 238 ? -6.780 10.442 2.575 1.00 87.38 238 PRO A O 1
ATOM 1874 N N . ARG A 1 239 ? -7.241 9.319 4.477 1.00 84.44 239 ARG A N 1
ATOM 1875 C CA . ARG A 1 239 ? -8.609 8.920 4.112 1.00 84.44 239 ARG A CA 1
ATOM 1876 C C . ARG A 1 239 ? -8.734 8.086 2.829 1.00 84.44 239 ARG A C 1
ATOM 1878 O O . ARG A 1 239 ? -9.826 7.985 2.274 1.00 84.44 239 ARG A O 1
ATOM 1885 N N . TRP A 1 240 ? -7.632 7.508 2.361 1.00 89.12 240 TRP A N 1
ATOM 1886 C CA . TRP A 1 240 ? -7.614 6.734 1.127 1.00 89.12 240 TRP A CA 1
ATOM 1887 C C . TRP A 1 240 ? -6.868 5.412 1.286 1.00 89.12 240 TRP A C 1
ATOM 1889 O O . TRP A 1 240 ? -7.422 4.357 0.980 1.00 89.12 240 TRP A O 1
ATOM 1899 N N . GLY A 1 241 ? -5.621 5.436 1.761 1.00 91.62 241 GLY A N 1
ATOM 1900 C CA . GLY A 1 241 ? -4.795 4.239 1.662 1.00 91.62 241 GLY A CA 1
ATOM 1901 C C . GLY A 1 241 ? -3.295 4.466 1.745 1.00 91.62 241 GLY A C 1
ATOM 1902 O O . GLY A 1 241 ? -2.820 5.576 1.982 1.00 91.62 241 GLY A O 1
ATOM 1903 N N . GLY A 1 242 ? -2.547 3.390 1.543 1.00 93.44 242 GLY A N 1
ATOM 1904 C CA . GLY A 1 242 ? -1.098 3.344 1.647 1.00 93.44 242 GLY A CA 1
ATOM 1905 C C . GLY A 1 242 ? -0.428 2.837 0.378 1.00 93.44 242 GLY A C 1
ATOM 1906 O O . GLY A 1 242 ? -0.950 1.968 -0.315 1.00 93.44 242 GLY A O 1
ATOM 1907 N N . ILE A 1 243 ? 0.745 3.381 0.072 1.00 94.69 243 ILE A N 1
ATOM 1908 C CA . ILE A 1 243 ? 1.534 3.006 -1.098 1.00 94.69 243 ILE A CA 1
ATOM 1909 C C . ILE A 1 243 ? 2.951 2.660 -0.649 1.00 94.69 243 ILE A C 1
ATOM 1911 O O . ILE A 1 243 ? 3.557 3.386 0.143 1.00 94.69 243 ILE A O 1
ATOM 1915 N N . VAL A 1 244 ? 3.488 1.571 -1.189 1.00 96.56 244 VAL A N 1
ATOM 1916 C CA . VAL A 1 244 ? 4.879 1.139 -1.041 1.00 96.56 244 VAL A CA 1
ATOM 1917 C C . VAL A 1 244 ? 5.491 1.015 -2.431 1.00 96.56 244 VAL A C 1
ATOM 1919 O O . VAL A 1 244 ? 4.944 0.325 -3.287 1.00 96.56 244 VAL A O 1
ATOM 1922 N N . ILE A 1 245 ? 6.633 1.661 -2.661 1.00 96.00 245 ILE A N 1
ATOM 1923 C CA . ILE A 1 245 ? 7.379 1.555 -3.920 1.00 96.00 245 ILE A CA 1
ATOM 1924 C C . ILE A 1 245 ? 8.489 0.520 -3.745 1.00 96.00 245 ILE A C 1
ATOM 1926 O O . ILE A 1 245 ? 9.406 0.706 -2.936 1.00 96.00 245 ILE A O 1
ATOM 1930 N N . HIS A 1 246 ? 8.446 -0.549 -4.536 1.00 96.12 246 HIS A N 1
ATOM 1931 C CA . HIS A 1 246 ? 9.462 -1.592 -4.545 1.00 96.12 246 HIS A CA 1
ATOM 1932 C C . HIS A 1 246 ? 10.302 -1.520 -5.820 1.00 96.12 246 HIS A C 1
ATOM 1934 O O . HIS A 1 246 ? 9.791 -1.615 -6.930 1.00 96.12 246 HIS A O 1
ATOM 1940 N N . ASN A 1 247 ? 11.615 -1.370 -5.646 1.00 95.19 247 ASN A N 1
ATOM 1941 C CA . ASN A 1 247 ? 12.566 -1.361 -6.751 1.00 95.19 247 ASN A CA 1
ATOM 1942 C C . ASN A 1 247 ? 13.079 -2.786 -6.989 1.00 95.19 247 ASN A C 1
ATOM 1944 O O . ASN A 1 247 ? 13.692 -3.340 -6.069 1.00 95.19 247 ASN A O 1
ATOM 1948 N N . PRO A 1 248 ? 12.871 -3.368 -8.182 1.00 92.88 248 PRO A N 1
ATOM 1949 C CA . PRO A 1 248 ? 13.318 -4.722 -8.463 1.00 92.88 248 PRO A CA 1
ATOM 1950 C C . PRO A 1 248 ? 14.845 -4.813 -8.427 1.00 92.88 248 PRO A C 1
ATOM 1952 O O . PRO A 1 248 ? 15.562 -3.883 -8.803 1.00 92.88 248 PRO A O 1
ATOM 1955 N N . ASN A 1 249 ? 15.355 -5.947 -7.951 1.00 91.81 249 ASN A N 1
ATOM 1956 C CA . ASN A 1 249 ? 16.791 -6.205 -7.927 1.00 91.81 249 ASN A CA 1
ATOM 1957 C C . ASN A 1 249 ? 17.295 -6.682 -9.305 1.00 91.81 249 ASN A C 1
ATOM 1959 O O . ASN A 1 249 ? 16.522 -7.124 -10.155 1.00 91.81 249 ASN A O 1
ATOM 1963 N N . ALA A 1 250 ? 18.613 -6.624 -9.513 1.00 89.12 250 ALA A N 1
ATOM 1964 C CA . ALA A 1 250 ? 19.229 -6.990 -10.790 1.00 89.12 250 ALA A CA 1
ATOM 1965 C C . ALA A 1 250 ? 18.973 -8.453 -11.202 1.00 89.12 250 ALA A C 1
ATOM 1967 O O . ALA A 1 250 ? 18.867 -8.733 -12.392 1.00 89.12 250 ALA A O 1
ATOM 1968 N N . ALA A 1 251 ? 18.840 -9.375 -10.242 1.00 91.12 251 ALA A N 1
ATOM 1969 C CA . ALA A 1 251 ? 18.569 -10.782 -10.533 1.00 91.12 251 ALA A CA 1
ATOM 1970 C C . ALA A 1 251 ? 17.147 -10.983 -11.079 1.00 91.12 251 ALA A C 1
ATOM 1972 O O . ALA A 1 251 ? 16.966 -11.699 -12.059 1.00 91.12 251 ALA A O 1
ATOM 1973 N N . SER A 1 252 ? 16.158 -10.298 -10.500 1.00 90.81 252 SER A N 1
ATOM 1974 C CA . SER A 1 252 ? 14.777 -10.287 -10.988 1.00 90.81 252 SER A CA 1
ATOM 1975 C C . SER A 1 252 ? 14.678 -9.735 -12.406 1.00 90.81 252 SER A C 1
ATOM 1977 O O . SER A 1 252 ? 13.994 -10.312 -13.246 1.00 90.81 252 SER A O 1
ATOM 1979 N N . ILE A 1 253 ? 15.393 -8.638 -12.680 1.00 89.38 253 ILE A N 1
ATOM 1980 C CA . ILE A 1 253 ? 15.437 -8.021 -14.012 1.00 89.38 253 ILE A CA 1
ATOM 1981 C C . ILE A 1 253 ? 16.072 -8.988 -15.017 1.00 89.38 253 ILE A C 1
ATOM 1983 O O . ILE A 1 253 ? 15.503 -9.219 -16.076 1.00 89.38 253 ILE A O 1
ATOM 1987 N N . ALA A 1 254 ? 17.206 -9.607 -14.671 1.00 91.00 254 ALA A N 1
ATOM 1988 C CA . ALA A 1 254 ? 17.881 -10.572 -15.541 1.00 91.00 254 ALA A CA 1
ATOM 1989 C C . ALA A 1 254 ? 17.030 -11.823 -15.828 1.00 91.00 254 ALA A C 1
ATOM 1991 O O . ALA A 1 254 ? 17.130 -12.402 -16.905 1.00 91.00 254 ALA A O 1
ATOM 1992 N N . ALA A 1 255 ? 16.191 -12.237 -14.876 1.00 92.69 255 ALA A N 1
ATOM 1993 C CA . ALA A 1 255 ? 15.268 -13.356 -15.037 1.00 92.69 255 ALA A CA 1
ATOM 1994 C C . ALA A 1 255 ? 13.950 -12.975 -15.741 1.00 92.69 255 ALA A C 1
ATOM 1996 O O . ALA A 1 255 ? 13.148 -13.866 -16.016 1.00 92.69 255 ALA A O 1
ATOM 1997 N N . HIS A 1 256 ? 13.694 -11.682 -15.986 1.00 93.50 256 HIS A N 1
ATOM 1998 C CA . HIS A 1 256 ? 12.415 -11.137 -16.471 1.00 93.50 256 HIS A CA 1
ATOM 1999 C C . HIS A 1 256 ? 11.182 -11.551 -15.646 1.00 93.50 256 HIS A C 1
ATOM 2001 O O . HIS A 1 256 ? 10.039 -11.414 -16.088 1.00 93.50 256 HIS A O 1
ATOM 2007 N N . TYR A 1 257 ? 11.399 -12.037 -14.424 1.00 94.94 257 TYR A N 1
ATOM 2008 C CA . TYR A 1 257 ? 10.349 -12.542 -13.557 1.00 94.94 257 TYR A CA 1
ATOM 2009 C C . TYR A 1 257 ? 10.704 -12.330 -12.088 1.00 94.94 257 TYR A C 1
ATOM 2011 O O . TYR A 1 257 ? 11.826 -12.599 -11.652 1.00 94.94 257 TYR A O 1
ATOM 2019 N N . HIS A 1 258 ? 9.724 -11.888 -11.305 1.00 95.25 258 HIS A N 1
ATOM 2020 C CA . HIS A 1 258 ? 9.840 -11.808 -9.859 1.00 95.25 258 HIS A CA 1
ATOM 2021 C C . HIS A 1 258 ? 8.568 -12.296 -9.177 1.00 95.25 258 HIS A C 1
ATOM 2023 O O . HIS A 1 258 ? 7.493 -11.734 -9.366 1.00 95.25 258 HIS A O 1
ATOM 2029 N N . HIS A 1 259 ? 8.708 -13.317 -8.337 1.00 95.75 259 HIS A N 1
ATOM 2030 C CA . HIS A 1 259 ? 7.627 -13.793 -7.488 1.00 95.75 259 HIS A CA 1
ATOM 2031 C C . HIS A 1 259 ? 7.891 -13.368 -6.044 1.00 95.75 259 HIS A C 1
ATOM 2033 O O . HIS A 1 259 ? 8.859 -13.821 -5.429 1.00 95.75 259 HIS A O 1
ATOM 2039 N N . PHE A 1 260 ? 7.027 -12.511 -5.506 1.00 96.75 260 PHE A N 1
ATOM 2040 C CA . PHE A 1 260 ? 7.062 -12.107 -4.109 1.00 96.75 260 PHE A CA 1
ATOM 2041 C C . PHE A 1 260 ? 6.520 -13.235 -3.238 1.00 96.75 260 PHE A C 1
ATOM 2043 O O . PHE A 1 260 ? 5.308 -13.452 -3.153 1.00 96.75 260 PHE A O 1
ATOM 2050 N N . THR A 1 261 ? 7.414 -13.938 -2.546 1.00 96.31 261 THR A N 1
ATOM 2051 C CA . THR A 1 261 ? 6.981 -14.926 -1.562 1.00 96.31 261 THR A CA 1
ATOM 2052 C C . THR A 1 261 ? 6.359 -14.227 -0.358 1.00 96.31 261 THR A C 1
ATOM 2054 O O . THR A 1 261 ? 6.629 -13.058 -0.067 1.00 96.31 261 THR A O 1
ATOM 2057 N N . ARG A 1 262 ? 5.602 -14.977 0.444 1.00 95.81 262 ARG A N 1
ATOM 2058 C CA . ARG A 1 262 ? 5.103 -14.496 1.736 1.00 95.81 262 ARG A CA 1
ATOM 2059 C C . ARG A 1 262 ? 6.187 -13.832 2.597 1.00 95.81 262 ARG A C 1
ATOM 2061 O O . ARG A 1 262 ? 5.920 -12.826 3.246 1.00 95.81 262 ARG A O 1
ATOM 2068 N N . LYS A 1 263 ? 7.409 -14.381 2.619 1.00 95.31 263 LYS A N 1
ATOM 2069 C CA . LYS A 1 263 ? 8.517 -13.819 3.411 1.00 95.31 263 LYS A CA 1
ATOM 2070 C C . LYS A 1 263 ? 8.980 -12.473 2.855 1.00 95.31 263 LYS A C 1
ATOM 2072 O O . LYS A 1 263 ? 9.239 -11.569 3.645 1.00 95.31 263 LYS A O 1
ATOM 2077 N N . ASP A 1 264 ? 9.025 -12.335 1.533 1.00 94.69 264 ASP A N 1
ATOM 2078 C CA . ASP A 1 264 ? 9.412 -11.090 0.858 1.00 94.69 264 ASP A CA 1
ATOM 2079 C C . ASP A 1 264 ? 8.379 -9.981 1.083 1.00 94.69 264 ASP A C 1
ATOM 2081 O O . ASP A 1 264 ? 8.731 -8.808 1.181 1.00 94.69 264 ASP A O 1
ATOM 2085 N N . LEU A 1 265 ? 7.103 -10.354 1.236 1.00 96.75 265 LEU A N 1
ATOM 2086 C CA . LEU A 1 265 ? 6.010 -9.426 1.528 1.00 96.75 265 LEU A CA 1
ATOM 2087 C C . LEU A 1 265 ? 5.959 -8.972 2.990 1.00 96.75 265 LEU A C 1
ATOM 2089 O O . LEU A 1 265 ? 5.274 -7.993 3.282 1.00 96.75 265 LEU A O 1
ATOM 2093 N N . LYS A 1 266 ? 6.676 -9.619 3.918 1.00 95.75 266 LYS A N 1
ATOM 2094 C CA . LYS A 1 266 ? 6.624 -9.271 5.348 1.00 95.75 266 LYS A CA 1
ATOM 2095 C C . LYS A 1 266 ? 6.896 -7.776 5.618 1.00 95.75 266 LYS A C 1
ATOM 2097 O O . LYS A 1 266 ? 6.061 -7.163 6.281 1.00 95.75 266 LYS A O 1
ATOM 2102 N N . PRO A 1 267 ? 7.973 -7.150 5.097 1.00 95.62 267 PRO A N 1
ATOM 2103 C CA . PRO A 1 267 ? 8.235 -5.730 5.344 1.00 95.62 267 PRO A CA 1
ATOM 2104 C C . PRO A 1 267 ? 7.140 -4.822 4.766 1.00 95.62 267 PRO A C 1
ATOM 2106 O O . PRO A 1 267 ? 6.788 -3.807 5.360 1.00 95.62 267 PRO A O 1
ATOM 2109 N N . VAL A 1 268 ? 6.568 -5.203 3.619 1.00 96.12 268 VAL A N 1
ATOM 2110 C CA . VAL A 1 268 ? 5.462 -4.474 2.983 1.00 96.12 268 VAL A CA 1
ATOM 2111 C C . VAL A 1 268 ? 4.207 -4.551 3.856 1.00 96.12 268 VAL A C 1
ATOM 2113 O O . VAL A 1 268 ? 3.567 -3.533 4.107 1.00 96.12 268 VAL A O 1
ATOM 2116 N N . MET A 1 269 ? 3.887 -5.735 4.386 1.00 95.56 269 MET A N 1
ATOM 2117 C CA . MET A 1 269 ? 2.739 -5.935 5.273 1.00 95.56 269 MET A CA 1
ATOM 2118 C C . MET A 1 269 ? 2.889 -5.200 6.607 1.00 95.56 269 MET A C 1
ATOM 2120 O O . MET A 1 269 ? 1.905 -4.673 7.116 1.00 95.56 269 MET A O 1
ATOM 2124 N N . GLU A 1 270 ? 4.099 -5.109 7.166 1.00 94.12 270 GLU A N 1
ATOM 2125 C CA . GLU A 1 270 ? 4.365 -4.311 8.373 1.00 94.12 270 GLU A CA 1
ATOM 2126 C C . GLU A 1 270 ? 4.080 -2.818 8.134 1.00 94.12 270 GLU A C 1
ATOM 2128 O O . GLU A 1 270 ? 3.457 -2.157 8.972 1.00 94.12 270 GLU A O 1
ATOM 2133 N N . ILE A 1 271 ? 4.462 -2.297 6.962 1.00 94.88 271 ILE A N 1
ATOM 2134 C CA . ILE A 1 271 ? 4.137 -0.925 6.554 1.00 94.88 271 ILE A CA 1
ATOM 2135 C C . ILE A 1 271 ? 2.622 -0.758 6.385 1.00 94.88 271 ILE A C 1
ATOM 2137 O O . ILE A 1 271 ? 2.056 0.181 6.947 1.00 94.88 271 ILE A O 1
ATOM 2141 N N . PHE A 1 272 ? 1.952 -1.667 5.671 1.00 95.44 272 PHE A N 1
ATOM 2142 C CA . PHE A 1 272 ? 0.500 -1.611 5.474 1.00 95.44 272 PHE A CA 1
ATOM 2143 C C . PHE A 1 272 ? -0.275 -1.708 6.791 1.00 95.44 272 PHE A C 1
ATOM 2145 O O . PHE A 1 272 ? -1.228 -0.961 6.990 1.00 95.44 272 PHE A O 1
ATOM 2152 N N . ALA A 1 273 ? 0.159 -2.544 7.736 1.00 93.00 273 ALA A N 1
ATOM 2153 C CA . ALA A 1 273 ? -0.445 -2.627 9.064 1.00 93.00 273 ALA A CA 1
ATOM 2154 C C . ALA A 1 273 ? -0.306 -1.304 9.836 1.00 93.00 273 ALA A C 1
ATOM 2156 O O . ALA A 1 273 ? -1.267 -0.837 10.449 1.00 93.00 273 ALA A O 1
ATOM 2157 N N . SER A 1 274 ? 0.870 -0.670 9.777 1.00 91.12 274 SER A N 1
ATOM 2158 C CA . SER A 1 274 ? 1.105 0.646 10.385 1.00 91.12 274 SER A CA 1
ATOM 2159 C C . SER A 1 274 ? 0.231 1.736 9.750 1.00 91.12 274 SER A C 1
ATOM 2161 O O . SER A 1 274 ? -0.418 2.521 10.444 1.00 91.12 274 SER A O 1
ATOM 2163 N N . GLN A 1 275 ? 0.133 1.737 8.421 1.00 93.12 275 GLN A N 1
ATOM 2164 C CA . GLN A 1 275 ? -0.717 2.652 7.663 1.00 93.12 275 GLN A CA 1
ATOM 2165 C C . GLN A 1 275 ? -2.206 2.449 7.972 1.00 93.12 275 GLN A C 1
ATOM 2167 O O . GLN A 1 275 ? -2.917 3.428 8.192 1.00 93.12 275 GLN A O 1
ATOM 2172 N N . LEU A 1 276 ? -2.668 1.199 8.063 1.00 92.00 276 LEU A N 1
ATOM 2173 C CA . LEU A 1 276 ? -4.040 0.860 8.434 1.00 92.00 276 LEU A CA 1
ATOM 2174 C C . LEU A 1 276 ? -4.386 1.370 9.835 1.00 92.00 276 LEU A C 1
ATOM 2176 O O . LEU A 1 276 ? -5.430 1.988 10.019 1.00 92.00 276 LEU A O 1
ATOM 2180 N N . ARG A 1 277 ? -3.499 1.168 10.816 1.00 87.38 277 ARG A N 1
ATOM 2181 C CA . ARG A 1 277 ? -3.668 1.718 12.170 1.00 87.38 277 ARG A CA 1
ATOM 2182 C C . ARG A 1 277 ? -3.819 3.236 12.144 1.00 87.38 277 ARG A C 1
ATOM 2184 O O . ARG A 1 277 ? -4.756 3.762 12.739 1.00 87.38 277 ARG A O 1
ATOM 2191 N N . GLY A 1 278 ? -2.952 3.919 11.395 1.00 85.62 278 GLY A N 1
ATOM 2192 C CA . GLY A 1 278 ? -3.022 5.367 11.208 1.00 85.62 278 GLY A CA 1
ATOM 2193 C C . GLY A 1 278 ? -4.340 5.828 10.582 1.00 85.62 278 GLY A C 1
ATOM 2194 O O . GLY A 1 278 ? -4.923 6.800 11.049 1.00 85.62 278 GLY A O 1
ATOM 2195 N N . LEU A 1 279 ? -4.843 5.107 9.576 1.00 88.19 279 LEU A N 1
ATOM 2196 C CA . LEU A 1 279 ? -6.134 5.393 8.943 1.00 88.19 279 LEU A CA 1
ATOM 2197 C C . LEU A 1 279 ? -7.320 5.136 9.875 1.00 88.19 279 LEU A C 1
ATOM 2199 O O . LEU A 1 279 ? -8.319 5.832 9.773 1.00 88.19 279 LEU A O 1
ATOM 2203 N N . LEU A 1 280 ? -7.229 4.178 10.793 1.00 85.00 280 LEU A N 1
ATOM 2204 C CA . LEU A 1 280 ? -8.291 3.884 11.760 1.00 85.00 280 LEU A CA 1
ATOM 2205 C C . LEU A 1 280 ? -8.203 4.734 13.040 1.00 85.00 280 LEU A C 1
ATOM 2207 O O . LEU A 1 280 ? -8.987 4.528 13.960 1.00 85.00 280 LEU A O 1
ATOM 2211 N N . GLY A 1 281 ? -7.245 5.664 13.129 1.00 77.12 281 GLY A N 1
ATOM 2212 C CA . GLY A 1 281 ? -7.034 6.486 14.329 1.00 77.12 281 GLY A CA 1
ATOM 2213 C C . GLY A 1 281 ? -6.460 5.713 15.515 1.00 77.12 281 GLY A C 1
ATOM 2214 O O . GLY A 1 281 ? -6.465 6.198 16.643 1.00 77.12 281 GLY A O 1
ATOM 2215 N N . VAL A 1 282 ? -5.941 4.508 15.272 1.00 72.94 282 VAL A N 1
ATOM 2216 C CA . VAL A 1 282 ? -5.239 3.710 16.275 1.00 72.94 282 VAL A CA 1
ATOM 2217 C C . VAL A 1 282 ? -3.797 4.201 16.314 1.00 72.94 282 VAL A C 1
ATOM 2219 O O . VAL A 1 282 ? -2.923 3.699 15.608 1.00 72.94 282 VAL A O 1
ATOM 2222 N N . HIS A 1 283 ? -3.549 5.243 17.099 1.00 61.03 283 HIS A N 1
ATOM 2223 C CA . HIS A 1 283 ? -2.208 5.790 17.269 1.00 61.03 283 HIS A CA 1
ATOM 2224 C C . HIS A 1 283 ? -1.430 4.998 18.321 1.00 61.03 283 HIS A C 1
ATOM 2226 O O . HIS A 1 283 ? -1.945 4.696 19.396 1.00 61.03 283 HIS A O 1
ATOM 2232 N N . ASP A 1 284 ? -0.160 4.709 18.042 1.00 49.56 284 ASP A N 1
ATOM 2233 C CA . ASP A 1 284 ? 0.774 4.373 19.111 1.00 49.56 284 ASP A CA 1
ATOM 2234 C C . ASP A 1 284 ? 0.984 5.624 19.972 1.00 49.56 284 ASP A C 1
ATOM 2236 O O . ASP A 1 284 ? 1.199 6.721 19.442 1.00 49.56 284 ASP A O 1
ATOM 2240 N N . LEU A 1 285 ? 0.895 5.472 21.297 1.00 39.72 285 LEU A N 1
ATOM 2241 C CA . LEU A 1 285 ? 1.160 6.548 22.249 1.00 39.72 285 LEU A CA 1
ATOM 2242 C C . LEU A 1 285 ? 2.564 7.105 21.981 1.00 39.72 285 LEU A C 1
ATOM 2244 O O . LEU A 1 285 ? 3.576 6.479 22.295 1.00 39.72 285 LEU A O 1
ATOM 2248 N N . LYS A 1 286 ? 2.633 8.280 21.348 1.00 34.00 286 LYS A N 1
ATOM 2249 C CA . LYS A 1 286 ? 3.898 8.974 21.118 1.00 34.00 286 LYS A CA 1
ATOM 2250 C C . LYS A 1 286 ? 4.506 9.352 22.464 1.00 34.00 286 LYS A C 1
ATOM 2252 O O . LYS A 1 286 ? 3.824 9.890 23.332 1.00 34.00 286 LYS A O 1
ATOM 2257 N N . ARG A 1 287 ? 5.816 9.124 22.573 1.00 33.28 287 ARG A N 1
ATOM 2258 C CA . ARG A 1 287 ? 6.725 9.674 23.583 1.00 33.28 287 ARG A CA 1
ATOM 2259 C C . ARG A 1 287 ? 6.614 11.206 23.592 1.00 33.28 287 ARG A C 1
ATOM 2261 O O . ARG A 1 287 ? 7.379 11.882 22.910 1.00 33.28 287 ARG A O 1
ATOM 2268 N N . ASN A 1 288 ? 5.665 11.744 24.348 1.00 32.03 288 ASN A N 1
ATOM 2269 C CA . ASN A 1 288 ? 5.695 13.135 24.774 1.00 32.03 288 ASN A CA 1
ATOM 2270 C C . ASN A 1 288 ? 6.405 13.162 26.124 1.00 32.03 288 ASN A C 1
ATOM 2272 O O . ASN A 1 288 ? 6.007 12.470 27.058 1.00 32.03 288 ASN A O 1
ATOM 2276 N N . GLY A 1 289 ? 7.525 13.880 26.172 1.00 35.81 289 GLY A N 1
ATOM 2277 C CA . GLY A 1 289 ? 8.290 14.065 27.394 1.00 35.81 289 GLY A CA 1
ATOM 2278 C C . GLY A 1 289 ? 7.439 14.714 28.481 1.00 35.81 289 GLY A C 1
ATOM 2279 O O . GLY A 1 289 ? 6.677 15.630 28.201 1.00 35.81 289 GLY A O 1
ATOM 2280 N N . GLU A 1 290 ? 7.616 14.207 29.698 1.00 33.47 290 GLU A N 1
ATOM 2281 C CA . GLU A 1 290 ? 7.400 14.911 30.964 1.00 33.47 290 GLU A CA 1
ATOM 2282 C C . GLU A 1 290 ? 6.104 15.721 31.114 1.00 33.47 290 GLU A C 1
ATOM 2284 O O . GLU A 1 290 ? 6.132 16.836 31.626 1.00 33.47 290 GLU A O 1
ATOM 2289 N N . ASP A 1 291 ? 4.944 15.136 30.821 1.00 30.55 291 ASP A N 1
ATOM 2290 C CA . ASP A 1 291 ? 3.736 15.578 31.521 1.00 30.55 291 ASP A CA 1
ATOM 2291 C C . ASP A 1 291 ? 3.695 14.881 32.881 1.00 30.55 291 ASP A C 1
ATOM 2293 O O . ASP A 1 291 ? 3.191 13.768 33.050 1.00 30.55 291 ASP A O 1
ATOM 2297 N N . LYS A 1 292 ? 4.273 15.553 33.886 1.00 27.48 292 LYS A N 1
ATOM 2298 C CA . LYS A 1 292 ? 3.916 15.302 35.283 1.00 27.48 292 LYS A CA 1
ATOM 2299 C C . LYS A 1 292 ? 2.419 15.555 35.407 1.00 27.48 292 LYS A C 1
ATOM 2301 O O . LYS A 1 292 ? 1.994 16.700 35.550 1.00 27.48 292 LYS A O 1
ATOM 2306 N N . VAL A 1 293 ? 1.637 14.482 35.389 1.00 29.41 293 VAL A N 1
ATOM 2307 C CA . VAL A 1 293 ? 0.251 14.506 35.846 1.00 29.41 293 VAL A CA 1
ATOM 2308 C C . VAL A 1 293 ? 0.296 14.897 37.322 1.00 29.41 293 VAL A C 1
ATOM 2310 O O . VAL A 1 293 ? 0.640 14.097 38.191 1.00 29.41 293 VAL A O 1
ATOM 2313 N N . ARG A 1 294 ? 0.051 16.180 37.596 1.00 23.97 294 ARG A N 1
ATOM 2314 C CA . ARG A 1 294 ? -0.270 16.646 38.940 1.00 23.97 294 ARG A CA 1
ATOM 2315 C C . ARG A 1 294 ? -1.689 16.178 39.235 1.00 23.97 294 ARG A C 1
ATOM 2317 O O . ARG A 1 294 ? -2.613 16.564 38.522 1.00 23.97 294 ARG A O 1
ATOM 2324 N N . THR A 1 295 ? -1.807 15.332 40.251 1.00 30.25 295 THR A N 1
ATOM 2325 C CA . THR A 1 295 ? -3.063 15.134 40.982 1.00 30.25 295 THR A CA 1
ATOM 2326 C C . THR A 1 295 ? -3.280 16.317 41.914 1.00 30.25 295 THR A C 1
ATOM 2328 O O . THR A 1 295 ? -2.259 16.848 42.416 1.00 30.25 295 THR A O 1
#

Sequence (295 aa):
MNILRIDTQTALVSKAVEGSPLTSNGHYSIYVAPGNPDGQTNVSVGTDRSVAVLVKNWKQDEIIRTISSLIPNLFAKEQETIRGVACEQSNDEKANPDSMRTMKYSSRYQMTFSLMNGDPSNLNVDWDIRGAIESYLSPFIAEISAVSNFTIDSQIQHYASLAVKPHYREREREPSYHYLDPESLPHFINSAEWNLASAVSSYPSINFILYIPLASETPLRIHNSKGNRIGSNAFLIPRWGGIVIHNPNAASIAAHYHHFTRKDLKPVMEIFASQLRGLLGVHDLKRNGEDKVRT

InterPro domains:
  IPR019540 Phosphatidylinositol-glycan biosynthesis class S protein [PF10510] (18-285)
  IPR019540 Phosphatidylinositol-glycan biosynthesis class S protein [PTHR21072] (25-293)